Protein AF-A0A847VUB8-F1 (afdb_monomer_lite)

Foldseek 3Di:
DDPPPPPPPPQVVVLVVQLVVLVVLLVLLVVFDPNVQLVVCLVQLVLDLADQQAAQCLRGHSSNLSNQLSVQLNVLSVVLVVLVAGDDPLLVVLSVVSSVCSRGRAGPLLLPLLLVLLVVLCVVVVHRCSVCSSVSSLLSSCSSVLSCQQNVPPDDNVCSSVVSSVVSSVSNNCLVVQLVVVCVVCVVPPPPSSVVSNVVVVVVVQVVCVVVPDDDDPDNRDDPDDDVSVVVVVVVD

Structure (mmCIF, N/CA/C/O backbone):
data_AF-A0A847VUB8-F1
#
_entry.id   AF-A0A847VUB8-F1
#
loop_
_atom_site.group_PDB
_atom_site.id
_atom_site.type_symbol
_atom_site.label_atom_id
_atom_site.label_alt_id
_atom_site.label_comp_id
_atom_site.label_asym_id
_atom_site.label_entity_id
_atom_site.label_seq_id
_atom_site.pdbx_PDB_ins_code
_atom_site.Cartn_x
_atom_site.Cartn_y
_atom_site.Cartn_z
_atom_site.occupancy
_atom_site.B_iso_or_equiv
_atom_site.auth_seq_id
_atom_site.auth_comp_id
_atom_site.auth_asym_id
_atom_site.auth_atom_id
_atom_site.pdbx_PDB_model_num
ATOM 1 N N . MET A 1 1 ? -20.757 -31.574 35.898 1.00 38.28 1 MET A N 1
ATOM 2 C CA . MET A 1 1 ? -19.415 -31.412 35.293 1.00 38.28 1 MET A CA 1
ATOM 3 C C . MET A 1 1 ? -19.591 -31.043 33.818 1.00 38.28 1 MET A C 1
ATOM 5 O O . MET A 1 1 ? -19.639 -31.911 32.956 1.00 38.28 1 MET A O 1
ATOM 9 N N . ALA A 1 2 ? -19.836 -29.761 33.530 1.00 40.25 2 ALA A N 1
ATOM 10 C CA . ALA A 1 2 ? -20.076 -29.291 32.167 1.00 40.25 2 ALA A CA 1
ATOM 11 C C . ALA A 1 2 ? -18.733 -29.167 31.438 1.00 40.25 2 ALA A C 1
ATOM 13 O O . ALA A 1 2 ? -17.859 -28.413 31.864 1.00 40.25 2 ALA A O 1
ATOM 14 N N . LYS A 1 3 ? -18.556 -29.933 30.355 1.00 41.91 3 LYS A N 1
ATOM 15 C CA . LYS A 1 3 ? -17.410 -29.810 29.451 1.00 41.91 3 LYS A CA 1
ATOM 16 C C . LYS A 1 3 ? -17.344 -28.368 28.944 1.00 41.91 3 LYS A C 1
ATOM 18 O O . LYS A 1 3 ? -18.155 -27.957 28.118 1.00 41.91 3 LYS A O 1
ATOM 23 N N . SER A 1 4 ? -16.366 -27.623 29.449 1.00 39.66 4 SER A N 1
ATOM 24 C CA . SER A 1 4 ? -15.872 -26.376 28.875 1.00 39.66 4 SER A CA 1
ATOM 25 C C . SER A 1 4 ? -15.564 -26.624 27.396 1.00 39.66 4 SER A C 1
ATOM 27 O O . SER A 1 4 ? -14.549 -27.228 27.043 1.00 39.66 4 SER A O 1
ATOM 29 N N . LYS A 1 5 ? -16.489 -26.233 26.510 1.00 42.53 5 LYS A N 1
ATOM 30 C CA . LYS A 1 5 ? -16.214 -26.121 25.078 1.00 42.53 5 LYS A CA 1
ATOM 31 C C . LYS A 1 5 ? -15.069 -25.122 24.959 1.00 42.53 5 LYS A C 1
ATOM 33 O O . LYS A 1 5 ? -15.284 -23.928 25.156 1.00 42.53 5 LYS A O 1
ATOM 38 N N . LYS A 1 6 ? -13.865 -25.617 24.654 1.00 44.09 6 LYS A N 1
ATOM 39 C CA . LYS A 1 6 ? -12.729 -24.823 24.172 1.00 44.09 6 LYS A CA 1
ATOM 40 C C . LYS A 1 6 ? -13.277 -23.895 23.087 1.00 44.09 6 LYS A C 1
ATOM 42 O O . LYS A 1 6 ? -13.574 -24.335 21.979 1.00 44.09 6 LYS A O 1
ATOM 47 N N . LYS A 1 7 ? -13.504 -22.630 23.436 1.00 42.19 7 LYS A N 1
ATOM 48 C CA . LYS A 1 7 ? -13.898 -21.582 22.500 1.00 42.19 7 LYS A CA 1
ATOM 49 C C . LYS A 1 7 ? -12.679 -21.431 21.595 1.00 42.19 7 LYS A C 1
ATOM 51 O O . LYS A 1 7 ? -11.698 -20.823 22.009 1.00 42.19 7 LYS A O 1
ATOM 56 N N . PHE A 1 8 ? -12.673 -22.105 20.441 1.00 47.53 8 PHE A N 1
ATOM 57 C CA . PHE A 1 8 ? -11.657 -21.889 19.412 1.00 47.53 8 PHE A CA 1
ATOM 58 C C . PHE A 1 8 ? -11.485 -20.377 19.288 1.00 47.53 8 PHE A C 1
ATOM 60 O O . PHE A 1 8 ? -12.482 -19.668 19.119 1.00 47.53 8 PHE A O 1
ATOM 67 N N . ASN A 1 9 ? -10.264 -19.873 19.480 1.00 59.00 9 ASN A N 1
ATOM 68 C CA . ASN A 1 9 ? -10.015 -18.443 19.413 1.00 59.00 9 ASN A CA 1
ATOM 69 C C . ASN A 1 9 ? -10.253 -18.009 17.960 1.00 59.00 9 ASN A C 1
ATOM 71 O O . ASN A 1 9 ? -9.402 -18.182 17.083 1.00 59.00 9 ASN A O 1
ATOM 75 N N . ASN A 1 10 ? -11.477 -17.546 17.694 1.00 85.50 10 ASN A N 1
ATOM 76 C CA . ASN A 1 10 ? -11.996 -17.270 16.357 1.00 85.50 10 ASN A CA 1
ATOM 77 C C . ASN A 1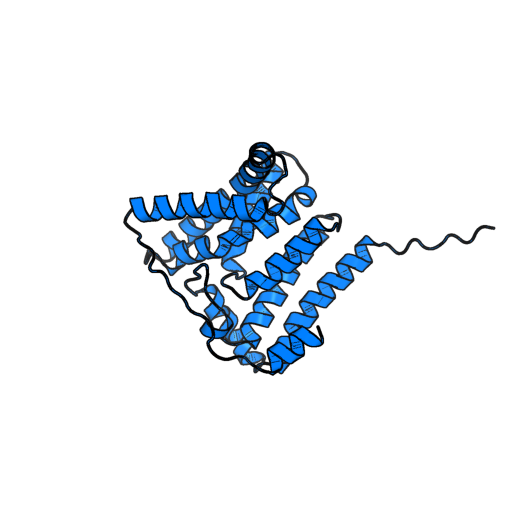 10 ? -11.085 -16.273 15.622 1.00 85.50 10 ASN A C 1
ATOM 79 O O . ASN A 1 10 ? -10.868 -16.389 14.424 1.00 85.50 10 ASN A O 1
ATOM 83 N N . GLN A 1 11 ? -10.477 -15.339 16.359 1.00 91.75 11 GLN A N 1
ATOM 84 C CA . GLN A 1 11 ? -9.581 -14.324 15.807 1.00 91.75 11 GLN A CA 1
ATOM 85 C C . GLN A 1 11 ? -8.229 -14.898 15.362 1.00 91.75 11 GLN A C 1
ATOM 87 O O . GLN A 1 11 ? -7.809 -14.652 14.236 1.00 91.75 11 GLN A O 1
ATOM 92 N N . GLU A 1 12 ? -7.572 -15.721 16.185 1.00 92.12 12 GLU A N 1
ATOM 93 C CA . GLU A 1 12 ? -6.308 -16.369 15.793 1.00 92.12 12 GLU A CA 1
ATOM 94 C C . GLU A 1 12 ? -6.478 -17.264 14.566 1.00 92.12 12 GLU A C 1
ATOM 96 O O . GLU A 1 12 ? -5.617 -17.290 13.690 1.00 92.12 12 GLU A O 1
ATOM 101 N N . THR A 1 13 ? -7.600 -17.983 14.489 1.00 93.56 13 THR A N 1
ATOM 102 C CA . THR A 1 13 ? -7.902 -18.851 13.344 1.00 93.56 13 THR A CA 1
ATOM 103 C C . THR A 1 13 ? -8.076 -18.024 12.069 1.00 93.56 13 THR A C 1
ATOM 105 O O . THR A 1 13 ? -7.478 -18.356 11.048 1.00 93.56 13 THR A O 1
ATOM 108 N N . LYS A 1 14 ? -8.806 -16.901 12.139 1.00 95.06 14 LYS A N 1
ATOM 109 C CA . LYS A 1 14 ? -8.951 -15.965 11.012 1.00 95.06 14 LYS A CA 1
ATOM 110 C C . LYS A 1 14 ? -7.604 -15.389 10.562 1.00 95.06 14 LYS A C 1
ATOM 112 O O . LYS A 1 14 ? -7.322 -15.389 9.369 1.00 95.06 14 LYS A O 1
ATOM 117 N N . TYR A 1 15 ? -6.751 -14.953 11.492 1.00 96.81 15 TYR A N 1
ATOM 118 C CA . TYR A 1 15 ? -5.404 -14.475 11.154 1.00 96.81 15 TYR A CA 1
ATOM 119 C C . TYR A 1 15 ? -4.573 -15.562 10.467 1.00 96.81 15 TYR A C 1
ATOM 121 O O . TYR A 1 15 ? -3.972 -15.299 9.429 1.00 96.81 15 TYR A O 1
ATOM 129 N N . LYS A 1 16 ? -4.574 -16.795 10.994 1.00 96.12 16 LYS A N 1
ATOM 130 C CA . LYS A 1 16 ? -3.870 -17.933 10.377 1.00 96.12 16 LYS A CA 1
ATOM 131 C C . LYS A 1 16 ? -4.348 -18.200 8.948 1.00 96.12 16 LYS A C 1
ATOM 133 O O . LYS A 1 16 ? -3.513 -18.414 8.078 1.00 96.12 16 LYS A O 1
ATOM 138 N N . MET A 1 17 ? -5.658 -18.141 8.696 1.00 95.69 17 MET A N 1
ATOM 139 C CA . MET A 1 17 ? -6.221 -18.294 7.347 1.00 95.69 17 MET A CA 1
ATOM 140 C C . MET A 1 17 ? -5.747 -17.190 6.392 1.00 95.69 17 MET A C 1
ATOM 142 O O . MET A 1 17 ? -5.387 -17.481 5.258 1.00 95.69 17 MET A O 1
ATOM 146 N N . LEU A 1 18 ? -5.685 -15.938 6.849 1.00 96.50 18 LEU A N 1
ATOM 147 C CA . LEU A 1 18 ? -5.225 -14.811 6.027 1.00 96.50 18 LEU A CA 1
ATOM 148 C C . LEU A 1 18 ? -3.712 -14.852 5.753 1.00 96.50 18 LEU A C 1
ATOM 150 O O . LEU A 1 18 ? -3.264 -14.544 4.644 1.00 96.50 18 LEU A O 1
ATOM 154 N N . PHE A 1 19 ? -2.911 -15.261 6.740 1.00 97.62 19 PHE A N 1
ATOM 155 C CA . PHE A 1 19 ? -1.486 -15.517 6.522 1.00 97.62 19 PHE A CA 1
ATOM 156 C C . PHE A 1 19 ? -1.283 -16.657 5.524 1.00 97.62 19 PHE A C 1
ATOM 158 O O . PHE A 1 19 ? -0.478 -16.516 4.607 1.00 97.62 19 PHE A O 1
ATOM 165 N N . LEU A 1 20 ? -2.049 -17.746 5.655 1.00 96.38 20 LEU A N 1
ATOM 166 C CA . LEU A 1 20 ? -2.021 -18.856 4.706 1.00 96.38 20 LEU A CA 1
ATOM 167 C C . LEU A 1 20 ? -2.386 -18.388 3.292 1.00 96.38 20 LEU A C 1
ATOM 169 O O . LEU A 1 20 ? -1.641 -18.685 2.367 1.00 96.38 20 LEU A O 1
ATOM 173 N N . TYR A 1 21 ? -3.456 -17.602 3.130 1.00 94.88 21 TYR A N 1
ATOM 174 C CA . TYR A 1 21 ? -3.830 -16.977 1.855 1.00 94.88 21 TYR A CA 1
ATOM 175 C C . TYR A 1 21 ? -2.639 -16.243 1.217 1.00 94.88 21 TYR A C 1
ATOM 177 O O . TYR A 1 21 ? -2.270 -16.520 0.076 1.00 94.88 21 TYR A O 1
ATOM 185 N N . SER A 1 22 ? -1.969 -15.379 1.984 1.00 96.19 22 SER A N 1
ATOM 186 C CA . SER A 1 22 ? -0.839 -14.580 1.484 1.00 96.19 22 SER A CA 1
ATOM 187 C C . SER A 1 22 ? 0.367 -15.442 1.111 1.00 96.19 22 SER A C 1
ATOM 189 O O . SER A 1 22 ? 1.021 -15.186 0.102 1.00 96.19 22 SER A O 1
ATOM 191 N N . ILE A 1 23 ? 0.650 -16.487 1.894 1.00 96.50 23 ILE A N 1
ATOM 192 C CA . ILE A 1 23 ? 1.718 -17.449 1.598 1.00 96.50 23 ILE A CA 1
ATOM 193 C C . ILE A 1 23 ? 1.386 -18.238 0.329 1.00 96.50 23 ILE A C 1
ATOM 195 O O . ILE A 1 23 ? 2.260 -18.418 -0.514 1.00 96.50 23 ILE A O 1
ATOM 199 N N . LEU A 1 24 ? 0.134 -18.664 0.153 1.00 94.06 24 LEU A N 1
ATOM 200 C CA . LEU A 1 24 ? -0.298 -19.381 -1.044 1.00 94.06 24 LEU A CA 1
ATOM 201 C C . LEU A 1 24 ? -0.180 -18.518 -2.308 1.00 94.06 24 LEU A C 1
ATOM 203 O O . LEU A 1 24 ? 0.235 -19.052 -3.329 1.00 94.06 24 LEU A O 1
ATOM 207 N N . MET A 1 25 ? -0.437 -17.204 -2.245 1.00 92.69 25 MET A N 1
ATOM 208 C CA . MET A 1 25 ? -0.150 -16.291 -3.369 1.00 92.69 25 MET A CA 1
ATOM 209 C C . MET A 1 25 ? 1.334 -16.314 -3.758 1.00 92.69 25 MET A C 1
ATOM 211 O O . MET A 1 25 ? 1.669 -16.397 -4.939 1.00 92.69 25 MET A O 1
ATOM 215 N N . ILE A 1 26 ? 2.233 -16.272 -2.769 1.00 94.88 26 ILE A N 1
ATOM 216 C CA . ILE A 1 26 ? 3.681 -16.326 -3.017 1.00 94.88 26 ILE A CA 1
ATOM 217 C C . ILE A 1 26 ? 4.059 -17.691 -3.598 1.00 94.88 26 ILE A C 1
ATOM 219 O O . ILE A 1 26 ? 4.788 -17.749 -4.579 1.00 94.88 26 ILE A O 1
ATOM 223 N N . LEU A 1 27 ? 3.547 -18.794 -3.052 1.00 92.88 27 LEU A N 1
ATOM 224 C CA . LEU A 1 27 ? 3.847 -20.136 -3.562 1.00 92.88 27 LEU A CA 1
ATOM 225 C C . LEU A 1 27 ? 3.295 -20.354 -4.975 1.00 92.88 27 LEU A C 1
ATOM 227 O O . LEU A 1 27 ? 3.970 -20.963 -5.801 1.00 92.88 27 LEU A O 1
ATOM 231 N N . ALA A 1 28 ? 2.115 -19.812 -5.279 1.00 90.69 28 ALA A N 1
ATOM 232 C CA . ALA A 1 28 ? 1.523 -19.865 -6.610 1.00 90.69 28 ALA A CA 1
ATOM 233 C C . ALA A 1 28 ? 2.423 -19.216 -7.668 1.00 90.69 28 ALA A C 1
ATOM 235 O O . ALA A 1 28 ? 2.503 -19.718 -8.787 1.00 90.69 28 ALA A O 1
ATOM 236 N N . SER A 1 29 ? 3.166 -18.163 -7.306 1.00 91.88 29 SER A N 1
ATOM 237 C CA . SER A 1 29 ? 4.101 -17.513 -8.229 1.00 91.88 29 SER A CA 1
ATOM 238 C C . SER A 1 29 ? 5.173 -18.453 -8.783 1.00 91.88 29 SER A C 1
ATOM 240 O O . SER A 1 29 ? 5.560 -18.318 -9.942 1.00 91.88 29 SER A O 1
ATOM 242 N N . PHE A 1 30 ? 5.608 -19.439 -7.992 1.00 89.12 30 PHE A N 1
ATOM 243 C CA . PHE A 1 30 ? 6.660 -20.380 -8.380 1.00 89.12 30 PHE A CA 1
ATOM 244 C C . PHE A 1 30 ? 6.190 -21.391 -9.433 1.00 89.12 30 PHE A C 1
ATOM 246 O O . PHE A 1 30 ? 7.020 -22.031 -10.072 1.00 89.12 30 PHE A O 1
ATOM 253 N N . PHE A 1 31 ? 4.874 -21.519 -9.637 1.00 88.25 31 PHE A N 1
ATOM 254 C CA . PHE A 1 31 ? 4.290 -22.292 -10.737 1.00 88.25 31 PHE A CA 1
ATOM 255 C C . PHE A 1 31 ? 4.086 -21.457 -12.010 1.00 88.25 31 PHE A C 1
ATOM 257 O O . PHE A 1 31 ? 3.827 -22.015 -13.077 1.00 88.25 31 PHE A O 1
ATOM 264 N N . MET A 1 32 ? 4.179 -20.129 -11.905 1.00 87.81 32 MET A N 1
ATOM 265 C CA . MET A 1 32 ? 3.978 -19.212 -13.027 1.00 87.81 32 MET A CA 1
ATOM 266 C C . MET A 1 32 ? 5.299 -18.928 -13.735 1.00 87.81 32 MET A C 1
ATOM 268 O O . MET A 1 32 ? 5.393 -19.114 -14.946 1.00 87.81 32 MET A O 1
ATOM 272 N N . ASP A 1 33 ? 6.325 -18.540 -12.981 1.00 89.31 33 ASP A N 1
ATOM 273 C CA . ASP A 1 33 ? 7.610 -18.101 -13.524 1.00 89.31 33 ASP A CA 1
ATOM 274 C C . ASP A 1 33 ? 8.777 -18.553 -12.629 1.00 89.31 33 ASP A C 1
ATOM 276 O O . ASP A 1 33 ? 8.592 -18.988 -11.489 1.00 89.31 33 ASP A O 1
ATOM 280 N N . SER A 1 34 ? 10.010 -18.440 -13.138 1.00 91.06 34 SER A N 1
ATOM 281 C CA . SER A 1 34 ? 11.221 -18.773 -12.378 1.00 91.06 34 SER A CA 1
ATOM 282 C C . SER A 1 34 ? 11.301 -17.941 -11.084 1.00 91.06 34 SER A C 1
ATOM 284 O O . SER A 1 34 ? 11.267 -16.706 -11.160 1.00 91.06 34 SER A O 1
ATOM 286 N N . PRO A 1 35 ? 11.458 -18.560 -9.892 1.00 89.50 35 PRO A N 1
ATOM 287 C CA . PRO A 1 35 ? 11.489 -17.830 -8.623 1.00 89.50 35 PRO A CA 1
ATOM 288 C C . PRO A 1 35 ? 12.592 -16.768 -8.562 1.00 89.50 35 PRO A C 1
ATOM 290 O O . PRO A 1 35 ? 12.365 -15.650 -8.103 1.00 89.50 35 PRO A O 1
ATOM 293 N N . LEU A 1 36 ? 13.790 -17.095 -9.060 1.00 89.56 36 LEU A N 1
ATOM 294 C CA . LEU A 1 36 ? 14.942 -16.194 -9.007 1.00 89.56 36 LEU A CA 1
ATOM 295 C C . LEU A 1 36 ? 14.734 -14.955 -9.886 1.00 89.56 36 LEU A C 1
ATOM 297 O O . LEU A 1 36 ? 15.069 -13.842 -9.480 1.00 89.56 36 LEU A O 1
ATOM 301 N N . GLU A 1 37 ? 14.186 -15.143 -11.085 1.00 89.69 37 GLU A N 1
ATOM 302 C CA . GLU A 1 37 ? 13.871 -14.036 -11.990 1.00 89.69 37 GLU A CA 1
ATOM 303 C C . GLU A 1 37 ? 12.730 -13.194 -11.430 1.00 89.69 37 GLU A C 1
ATOM 305 O O . GLU A 1 37 ? 12.835 -11.966 -11.394 1.00 89.69 37 GLU A O 1
ATOM 310 N N . SER A 1 38 ? 11.701 -13.853 -10.893 1.00 91.44 38 SER A N 1
ATOM 311 C CA . SER A 1 38 ? 10.539 -13.182 -10.323 1.00 91.44 38 SER A CA 1
ATOM 312 C C . SER A 1 38 ? 10.920 -12.264 -9.162 1.00 91.44 38 SER A C 1
ATOM 314 O O . SER A 1 38 ? 10.450 -11.127 -9.098 1.00 91.44 38 SER A O 1
ATOM 316 N N . ILE A 1 39 ? 11.818 -12.722 -8.280 1.00 91.00 39 ILE A N 1
ATOM 317 C CA . ILE A 1 39 ? 12.338 -11.938 -7.150 1.00 91.00 39 ILE A CA 1
ATOM 318 C C . ILE A 1 39 ? 13.175 -10.751 -7.638 1.00 91.00 39 ILE A C 1
ATOM 320 O O . ILE A 1 39 ? 12.998 -9.640 -7.142 1.00 91.00 39 ILE A O 1
ATOM 324 N N . LYS A 1 40 ? 14.061 -10.947 -8.624 1.00 90.75 40 LYS A N 1
ATOM 325 C CA . LYS A 1 40 ? 14.871 -9.849 -9.186 1.00 90.75 40 LYS A CA 1
ATOM 326 C C . LYS A 1 40 ? 13.991 -8.751 -9.790 1.00 90.75 40 LYS A C 1
ATOM 328 O O . LYS A 1 40 ? 14.263 -7.567 -9.599 1.00 90.75 40 LYS A O 1
ATOM 333 N N . GLN A 1 41 ? 12.912 -9.137 -10.464 1.00 91.94 41 GLN A N 1
ATOM 334 C CA . GLN A 1 41 ? 11.977 -8.208 -11.097 1.00 91.94 41 GLN A CA 1
ATOM 335 C C . GLN A 1 41 ? 11.074 -7.449 -10.104 1.00 91.94 41 GLN A C 1
ATOM 337 O O . GLN A 1 41 ? 10.417 -6.487 -10.505 1.00 91.94 41 GLN A O 1
ATOM 342 N N . LEU A 1 42 ? 11.067 -7.786 -8.804 1.00 92.94 42 LEU A N 1
ATOM 343 C CA . LEU A 1 42 ? 10.376 -6.969 -7.790 1.00 92.94 42 LEU A CA 1
ATOM 344 C C . LEU A 1 42 ? 10.920 -5.538 -7.754 1.00 92.94 42 LEU A C 1
ATOM 346 O O . LEU A 1 42 ? 10.159 -4.592 -7.552 1.00 92.94 42 LEU A O 1
ATOM 350 N N . TRP A 1 43 ? 12.225 -5.368 -7.991 1.00 92.12 43 TRP A N 1
ATOM 351 C CA . TRP A 1 43 ? 12.826 -4.040 -8.066 1.00 92.12 43 TRP A CA 1
ATOM 352 C C . TRP A 1 43 ? 12.236 -3.218 -9.216 1.00 92.12 43 TRP A C 1
ATOM 354 O O . TRP A 1 43 ? 11.918 -2.047 -9.018 1.00 92.12 43 TRP A O 1
ATOM 364 N N . THR A 1 44 ? 11.989 -3.845 -10.372 1.00 90.81 44 THR A N 1
ATOM 365 C CA . THR A 1 44 ? 11.327 -3.217 -11.526 1.00 90.81 44 THR A CA 1
ATOM 366 C C . THR A 1 44 ? 9.947 -2.677 -11.156 1.00 90.81 44 THR A C 1
ATOM 368 O O . THR A 1 44 ? 9.602 -1.568 -11.555 1.00 90.81 44 THR A O 1
ATOM 371 N N . LEU A 1 45 ? 9.176 -3.409 -10.341 1.00 90.94 45 LEU A N 1
ATOM 372 C CA . LEU A 1 45 ? 7.871 -2.940 -9.864 1.00 90.94 45 LEU A CA 1
ATOM 373 C C . LEU A 1 45 ? 7.990 -1.714 -8.954 1.00 90.94 45 LEU A C 1
ATOM 375 O O . LEU A 1 45 ? 7.192 -0.784 -9.074 1.00 90.94 45 LEU A O 1
ATOM 379 N N . VAL A 1 46 ? 8.985 -1.697 -8.062 1.00 90.62 46 VAL A N 1
ATOM 380 C CA . VAL A 1 46 ? 9.215 -0.587 -7.124 1.00 90.62 46 VAL A CA 1
ATOM 381 C C . VAL A 1 46 ? 9.526 0.712 -7.860 1.00 90.62 46 VAL A C 1
ATOM 383 O O . VAL A 1 46 ? 8.932 1.738 -7.532 1.00 90.62 46 VAL A O 1
ATOM 386 N N . ILE A 1 47 ? 10.405 0.663 -8.864 1.00 89.25 47 ILE A N 1
ATOM 387 C CA . ILE A 1 47 ? 10.838 1.843 -9.634 1.00 89.25 47 ILE A CA 1
ATOM 388 C C . ILE A 1 47 ? 9.920 2.186 -10.817 1.00 89.25 47 ILE A C 1
ATOM 390 O O . ILE A 1 47 ? 10.199 3.118 -11.573 1.00 89.25 47 ILE A O 1
ATOM 394 N N . SER A 1 48 ? 8.835 1.433 -11.010 1.00 85.38 48 SER A N 1
ATOM 395 C CA . SER A 1 48 ? 7.910 1.663 -12.117 1.00 85.38 48 SER A CA 1
ATOM 396 C C . SER A 1 48 ? 7.029 2.898 -11.896 1.00 85.38 48 SER A C 1
ATOM 398 O O . SER A 1 48 ? 6.570 3.198 -10.787 1.00 85.38 48 SER A O 1
ATOM 400 N N . LYS A 1 49 ? 6.734 3.605 -12.993 1.00 83.19 49 LYS A N 1
ATOM 401 C CA . LYS A 1 49 ? 5.743 4.689 -13.022 1.00 83.19 49 LYS A CA 1
ATOM 402 C C . LYS A 1 49 ? 4.347 4.068 -12.923 1.00 83.19 49 LYS A C 1
ATOM 404 O O . LYS A 1 49 ? 3.775 3.653 -13.926 1.00 83.19 49 LYS A O 1
ATOM 409 N N . CYS A 1 50 ? 3.815 3.957 -11.710 1.00 76.38 50 CYS A N 1
ATOM 410 C CA . CYS A 1 50 ? 2.512 3.332 -11.481 1.00 76.38 50 CYS A CA 1
ATOM 411 C C . CYS A 1 50 ? 1.382 4.324 -11.762 1.00 76.38 50 CYS A C 1
ATOM 413 O O . CYS A 1 50 ? 1.254 5.327 -11.070 1.00 76.38 50 CYS A O 1
ATOM 415 N N . PHE A 1 51 ? 0.559 4.072 -12.768 1.00 74.06 51 PHE A N 1
ATOM 416 C CA . PHE A 1 51 ? -0.711 4.754 -13.018 1.00 74.06 51 PHE A CA 1
ATOM 417 C C . PHE A 1 51 ? -1.866 3.919 -12.451 1.00 74.06 51 PHE A C 1
ATOM 419 O O . PHE A 1 51 ? -1.665 2.809 -11.961 1.00 74.06 51 PHE A O 1
ATOM 426 N N . LEU A 1 52 ? -3.097 4.436 -12.531 1.00 63.84 52 LEU A N 1
ATOM 427 C CA . LEU A 1 52 ? -4.279 3.701 -12.065 1.00 63.84 52 LEU A CA 1
ATOM 428 C C . LEU A 1 52 ? -4.488 2.376 -12.830 1.00 63.84 52 LEU A C 1
ATOM 430 O O . LEU A 1 52 ? -4.925 1.397 -12.239 1.00 63.84 52 LEU A O 1
ATOM 434 N N . PHE A 1 53 ? -4.134 2.331 -14.121 1.00 67.69 53 PHE A N 1
ATOM 435 C CA . PHE A 1 53 ? -4.194 1.134 -14.974 1.00 67.69 53 PHE A CA 1
ATOM 436 C C . PHE A 1 53 ? -2.794 0.617 -15.322 1.00 67.69 53 PHE A C 1
ATOM 438 O O . PHE A 1 53 ? -2.442 0.481 -16.497 1.00 67.69 53 PHE A O 1
ATOM 445 N N . THR A 1 54 ? -1.978 0.377 -14.298 1.00 75.50 54 THR A N 1
ATOM 446 C CA . THR A 1 54 ? -0.658 -0.232 -14.461 1.00 75.50 54 THR A CA 1
ATOM 447 C C . THR A 1 54 ? -0.705 -1.694 -14.060 1.00 75.50 54 THR A C 1
ATOM 449 O O . THR A 1 54 ? -0.657 -2.014 -12.878 1.00 75.50 54 THR A O 1
ATOM 452 N N . ASP A 1 55 ? -0.800 -2.569 -15.052 1.00 84.25 55 ASP A N 1
ATOM 453 C CA . ASP A 1 55 ? -0.787 -4.013 -14.865 1.00 84.25 55 ASP A CA 1
ATOM 454 C C . ASP A 1 55 ? 0.643 -4.521 -14.636 1.00 84.25 55 ASP A C 1
ATOM 456 O O . ASP A 1 55 ? 1.512 -4.404 -15.506 1.00 84.25 55 ASP A O 1
ATOM 460 N N . TYR A 1 56 ? 0.904 -5.093 -13.461 1.00 88.81 56 TYR A N 1
ATOM 461 C CA . TYR A 1 56 ? 2.218 -5.652 -13.150 1.00 88.81 56 TYR A CA 1
ATOM 462 C C . TYR A 1 56 ? 2.533 -6.924 -13.934 1.00 88.81 56 TYR A C 1
ATOM 464 O O . TYR A 1 56 ? 3.714 -7.199 -14.139 1.00 88.81 56 TYR A O 1
ATOM 472 N N . PHE A 1 57 ? 1.530 -7.636 -14.455 1.00 89.38 57 PHE A N 1
ATOM 473 C CA . PHE A 1 57 ? 1.772 -8.728 -15.400 1.00 89.38 57 PHE A CA 1
ATOM 474 C C . PHE A 1 57 ? 2.417 -8.212 -16.693 1.00 89.38 57 PHE A C 1
ATOM 476 O O . PHE A 1 57 ? 3.267 -8.890 -17.261 1.00 89.38 57 PHE A O 1
ATOM 483 N N . ALA A 1 58 ? 2.058 -6.998 -17.128 1.00 84.81 58 ALA A N 1
ATOM 484 C CA . ALA A 1 58 ? 2.610 -6.376 -18.330 1.00 84.81 58 ALA A CA 1
ATOM 485 C C . ALA A 1 58 ? 3.979 -5.714 -18.094 1.00 84.81 58 ALA A C 1
ATOM 487 O O . ALA A 1 58 ? 4.780 -5.624 -19.022 1.00 84.81 58 ALA A O 1
ATOM 488 N N . ILE A 1 59 ? 4.247 -5.224 -16.876 1.00 86.00 59 ILE A N 1
ATOM 489 C CA . ILE A 1 59 ? 5.525 -4.574 -16.530 1.00 86.00 59 ILE A CA 1
ATOM 490 C C . ILE A 1 59 ? 6.637 -5.584 -16.251 1.00 86.00 59 ILE A C 1
ATOM 492 O O . ILE A 1 59 ? 7.792 -5.325 -16.590 1.00 86.00 59 ILE A O 1
ATOM 496 N N . SER A 1 60 ? 6.317 -6.685 -15.575 1.00 87.62 60 SER A N 1
ATOM 497 C CA . SER A 1 60 ? 7.292 -7.702 -15.188 1.00 87.62 60 SER A CA 1
ATOM 498 C C . SER A 1 60 ? 6.846 -9.083 -15.657 1.00 87.62 60 SER A C 1
ATOM 500 O O . SER A 1 60 ? 7.055 -9.441 -16.813 1.00 87.62 60 SER A O 1
ATOM 502 N N . SER A 1 61 ? 6.226 -9.853 -14.772 1.00 91.19 61 SER A N 1
ATOM 503 C CA . SER A 1 61 ? 5.736 -11.201 -15.029 1.00 91.19 61 SER A CA 1
ATOM 504 C C . SER A 1 61 ? 4.588 -11.535 -14.080 1.00 91.19 61 SER A C 1
ATOM 506 O O . SER A 1 61 ? 4.361 -10.851 -13.071 1.00 91.19 61 SER A O 1
ATOM 508 N N . ILE A 1 62 ? 3.864 -12.612 -14.384 1.00 91.69 62 ILE A N 1
ATOM 509 C CA . ILE A 1 62 ? 2.762 -13.094 -13.547 1.00 91.69 62 ILE A CA 1
ATOM 510 C C . ILE A 1 62 ? 3.308 -13.509 -12.178 1.00 91.69 62 ILE A C 1
ATOM 512 O O . ILE A 1 62 ? 2.784 -13.081 -11.147 1.00 91.69 62 ILE A O 1
ATOM 516 N N . GLY A 1 63 ? 4.408 -14.261 -12.154 1.00 92.69 63 GLY A N 1
ATOM 517 C CA . GLY A 1 63 ? 5.096 -14.674 -10.938 1.00 92.69 63 GLY A CA 1
ATOM 518 C C . GLY A 1 63 ? 5.506 -13.480 -10.077 1.00 92.69 63 GLY A C 1
ATOM 519 O O . GLY A 1 63 ? 5.133 -13.413 -8.904 1.00 92.69 63 GLY A O 1
ATOM 520 N N . THR A 1 64 ? 6.183 -12.478 -10.644 1.00 94.44 64 THR A N 1
ATOM 521 C CA . THR A 1 64 ? 6.589 -11.275 -9.895 1.00 94.44 64 THR A CA 1
ATOM 522 C C . THR A 1 64 ? 5.398 -10.534 -9.285 1.00 94.44 64 THR A C 1
ATOM 524 O O . THR A 1 64 ? 5.460 -10.126 -8.121 1.00 94.44 64 THR A O 1
ATOM 527 N N . ALA A 1 65 ? 4.307 -10.366 -10.033 1.00 94.25 65 ALA A N 1
ATOM 528 C CA . ALA A 1 65 ? 3.109 -9.695 -9.537 1.00 94.25 65 ALA A CA 1
ATOM 529 C C . ALA A 1 65 ? 2.446 -10.470 -8.382 1.00 94.25 65 ALA A C 1
ATOM 531 O O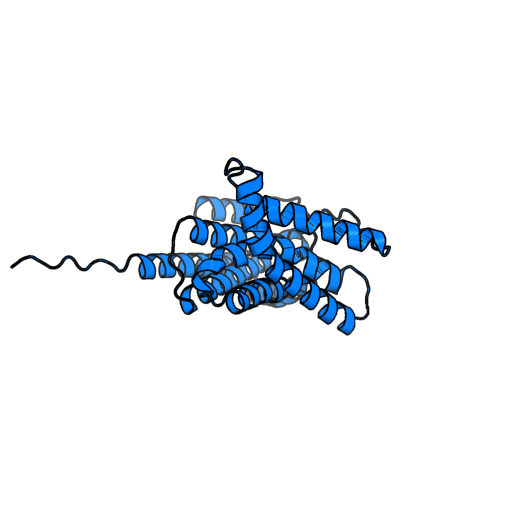 . ALA A 1 65 ? 2.042 -9.861 -7.387 1.00 94.25 65 ALA A O 1
ATOM 532 N N . PHE A 1 66 ? 2.399 -11.804 -8.461 1.00 95.00 66 PHE A N 1
ATOM 533 C CA . PHE A 1 66 ? 1.890 -12.664 -7.386 1.00 95.00 66 PHE A CA 1
ATOM 534 C C . PHE A 1 66 ? 2.762 -12.598 -6.128 1.00 95.00 66 PHE A C 1
ATOM 536 O O . PHE A 1 66 ? 2.223 -12.460 -5.027 1.00 95.00 66 PHE A O 1
ATOM 543 N N . ILE A 1 67 ? 4.095 -12.612 -6.275 1.00 96.50 67 ILE A N 1
ATOM 544 C CA . ILE A 1 67 ? 5.019 -12.410 -5.146 1.00 96.50 67 ILE A CA 1
ATOM 545 C C . ILE A 1 67 ? 4.758 -11.049 -4.498 1.00 96.50 67 ILE A C 1
ATOM 547 O O . ILE A 1 67 ? 4.595 -10.971 -3.281 1.00 96.50 67 ILE A O 1
ATOM 551 N N . ASN A 1 68 ? 4.673 -9.980 -5.294 1.00 96.81 68 ASN A N 1
ATOM 552 C CA . ASN A 1 68 ? 4.408 -8.634 -4.790 1.00 96.81 68 ASN A CA 1
ATOM 553 C C . ASN A 1 68 ? 3.070 -8.557 -4.035 1.00 96.81 68 ASN A C 1
ATOM 555 O O . ASN A 1 68 ? 3.025 -8.050 -2.912 1.00 96.81 68 ASN A O 1
ATOM 559 N N . SER A 1 69 ? 1.999 -9.115 -4.607 1.00 96.81 69 SER A N 1
ATOM 560 C CA . SER A 1 69 ? 0.687 -9.174 -3.957 1.00 96.81 69 SER A CA 1
ATOM 561 C C . SER A 1 69 ? 0.724 -9.949 -2.645 1.00 96.81 69 SER A C 1
ATOM 563 O O . SER A 1 69 ? 0.253 -9.444 -1.622 1.00 96.81 69 SER A O 1
ATOM 565 N N . GLY A 1 70 ? 1.343 -11.128 -2.632 1.00 97.19 70 GLY A N 1
ATOM 566 C CA . GLY A 1 70 ? 1.487 -11.934 -1.426 1.00 97.19 70 GLY A CA 1
ATOM 567 C C . GLY A 1 70 ? 2.290 -11.227 -0.331 1.00 97.19 70 GLY A C 1
ATOM 568 O O . GLY A 1 70 ? 1.842 -11.185 0.813 1.00 97.19 70 GLY A O 1
ATOM 569 N N . ILE A 1 71 ? 3.421 -10.594 -0.669 1.00 97.75 71 ILE A N 1
ATOM 570 C CA . ILE A 1 71 ? 4.264 -9.852 0.287 1.00 97.75 71 ILE A CA 1
ATOM 571 C C . ILE A 1 71 ? 3.515 -8.660 0.891 1.00 97.75 71 ILE A C 1
ATOM 573 O O . ILE A 1 71 ? 3.545 -8.463 2.107 1.00 97.75 71 ILE A O 1
ATOM 577 N N . ILE A 1 72 ? 2.831 -7.862 0.071 1.00 98.00 72 ILE A N 1
ATOM 578 C CA . ILE A 1 72 ? 2.099 -6.688 0.563 1.00 98.00 72 ILE A CA 1
ATOM 579 C C . ILE A 1 72 ? 0.915 -7.114 1.423 1.00 98.00 72 ILE A C 1
ATOM 581 O O . ILE A 1 72 ? 0.678 -6.519 2.474 1.00 98.00 72 ILE A O 1
ATOM 585 N N . THR A 1 73 ? 0.204 -8.167 1.015 1.00 98.06 73 THR A N 1
ATOM 586 C CA . THR A 1 73 ? -0.904 -8.721 1.801 1.00 98.06 73 THR A CA 1
ATOM 587 C C . THR A 1 73 ? -0.399 -9.239 3.149 1.00 98.06 73 THR A C 1
ATOM 589 O O . THR A 1 73 ? -0.959 -8.894 4.192 1.00 98.06 73 THR A O 1
ATOM 592 N N . LEU A 1 74 ? 0.719 -9.973 3.154 1.00 98.25 74 LEU A N 1
ATOM 593 C CA . LEU A 1 74 ? 1.383 -10.437 4.371 1.00 98.25 74 LEU A CA 1
ATOM 594 C C . LEU A 1 74 ? 1.745 -9.263 5.292 1.00 98.25 74 LEU A C 1
ATOM 596 O O . LEU A 1 74 ? 1.486 -9.329 6.493 1.00 98.25 74 LEU A O 1
ATOM 600 N N . LEU A 1 75 ? 2.296 -8.179 4.735 1.00 98.31 75 LEU A N 1
ATOM 601 C CA . LEU A 1 75 ? 2.659 -6.981 5.490 1.00 98.31 75 LEU A CA 1
ATOM 602 C C . LEU A 1 75 ? 1.438 -6.342 6.159 1.00 98.31 75 LEU A C 1
ATOM 604 O O . LEU A 1 75 ? 1.485 -6.062 7.357 1.00 98.31 75 LEU A O 1
ATOM 608 N N . VAL A 1 76 ? 0.342 -6.117 5.431 1.00 98.31 76 VAL A N 1
ATOM 609 C CA . VAL A 1 76 ? -0.841 -5.465 6.021 1.00 98.31 76 VAL A CA 1
ATOM 610 C C . VAL A 1 76 ? -1.540 -6.351 7.055 1.00 98.31 76 VAL A C 1
ATOM 612 O O . VAL A 1 76 ? -2.024 -5.834 8.065 1.00 98.31 76 VAL A O 1
ATOM 615 N N . ILE A 1 77 ? -1.536 -7.678 6.876 1.00 98.38 77 ILE A N 1
ATOM 616 C CA . ILE A 1 77 ? -2.029 -8.621 7.894 1.00 98.38 77 ILE A CA 1
ATOM 617 C C . ILE A 1 77 ? -1.116 -8.596 9.120 1.00 98.38 77 ILE A C 1
ATOM 619 O O . ILE A 1 77 ? -1.610 -8.562 10.248 1.00 98.38 77 ILE A O 1
ATOM 623 N N . TYR A 1 78 ? 0.204 -8.572 8.924 1.00 98.31 78 TYR A N 1
ATOM 624 C CA . TYR A 1 78 ? 1.167 -8.470 10.017 1.00 98.31 78 TYR A CA 1
ATOM 625 C C . TYR A 1 78 ? 0.969 -7.176 10.815 1.00 98.31 78 TYR A C 1
ATOM 627 O O . TYR A 1 78 ? 0.869 -7.226 12.040 1.00 98.31 78 TYR A O 1
ATOM 635 N N . ILE A 1 79 ? 0.806 -6.036 10.134 1.00 98.31 79 ILE A N 1
ATOM 636 C CA . ILE A 1 79 ? 0.484 -4.744 10.756 1.00 98.31 79 ILE A CA 1
ATOM 637 C C . ILE A 1 79 ? -0.814 -4.837 11.573 1.00 98.31 79 ILE A C 1
ATOM 639 O O . ILE A 1 79 ? -0.866 -4.349 12.704 1.00 98.31 79 ILE A O 1
ATOM 643 N N . ALA A 1 80 ? -1.857 -5.479 11.045 1.00 98.25 80 ALA A N 1
ATOM 644 C CA . ALA A 1 80 ? -3.109 -5.680 11.771 1.00 98.25 80 ALA A CA 1
ATOM 645 C C . ALA A 1 80 ? -2.919 -6.538 13.034 1.00 98.25 80 ALA A C 1
ATOM 647 O O . ALA A 1 80 ? -3.407 -6.184 14.112 1.00 98.25 80 ALA A O 1
ATOM 648 N N . TRP A 1 81 ? -2.164 -7.631 12.903 1.00 97.88 81 TRP A N 1
ATOM 649 C CA . TRP A 1 81 ? -1.910 -8.597 13.966 1.00 97.88 81 TRP A CA 1
ATOM 650 C C . TRP A 1 81 ? -1.124 -7.987 15.131 1.00 97.88 81 TRP A C 1
ATOM 652 O O . TRP A 1 81 ? -1.567 -8.090 16.277 1.00 97.88 81 TRP A O 1
ATOM 662 N N . ILE A 1 82 ? -0.020 -7.277 14.860 1.00 97.81 82 ILE A N 1
ATOM 663 C CA . ILE A 1 82 ? 0.783 -6.629 15.916 1.00 97.81 82 ILE A CA 1
ATOM 664 C C . ILE A 1 82 ? -0.004 -5.535 16.651 1.00 97.81 82 ILE A C 1
ATOM 666 O O . ILE A 1 82 ? 0.188 -5.327 17.848 1.00 97.81 82 ILE A O 1
ATOM 670 N N . ASN A 1 83 ? -0.934 -4.872 15.956 1.00 97.38 83 ASN A N 1
ATOM 671 C CA . ASN A 1 83 ? -1.824 -3.873 16.546 1.00 97.38 83 ASN A CA 1
ATOM 672 C C . ASN A 1 83 ? -3.074 -4.494 17.188 1.00 97.38 83 ASN A C 1
ATOM 674 O O . ASN A 1 83 ? -3.909 -3.758 17.708 1.00 97.38 83 ASN A O 1
ATOM 678 N N . LYS A 1 84 ? -3.212 -5.828 17.182 1.00 95.88 84 LYS A N 1
ATOM 679 C CA . LYS A 1 84 ? -4.358 -6.561 17.745 1.00 95.88 84 LYS A CA 1
ATOM 680 C C . LYS A 1 84 ? -5.700 -6.073 17.185 1.00 95.88 84 LYS A C 1
ATOM 682 O O . LYS A 1 84 ? -6.678 -5.947 17.922 1.00 95.88 84 LYS A O 1
ATOM 687 N N . ALA A 1 85 ? -5.747 -5.765 15.888 1.00 96.88 85 ALA A N 1
ATOM 688 C CA . ALA A 1 85 ? -6.989 -5.386 15.223 1.00 96.88 85 ALA A CA 1
ATOM 689 C C . ALA A 1 85 ? -7.976 -6.563 15.221 1.00 96.88 85 ALA A C 1
ATOM 691 O O . ALA A 1 85 ? -7.595 -7.713 14.989 1.00 96.88 85 ALA A O 1
ATOM 692 N N . GLU A 1 86 ? -9.249 -6.290 15.494 1.00 95.44 86 GLU A N 1
ATOM 693 C CA . GLU A 1 86 ? -10.274 -7.329 15.484 1.00 95.44 86 GLU A CA 1
ATOM 694 C C . GLU A 1 86 ? -10.700 -7.637 14.046 1.00 95.44 86 GLU A C 1
ATOM 696 O O . GLU A 1 86 ? -11.109 -6.746 13.299 1.00 95.44 86 GLU A O 1
ATOM 701 N N . ILE A 1 87 ? -10.640 -8.911 13.650 1.00 95.88 87 ILE A N 1
ATOM 702 C CA . ILE A 1 87 ? -11.051 -9.323 12.311 1.00 95.88 87 ILE A CA 1
ATOM 703 C C . ILE A 1 87 ? -12.574 -9.366 12.212 1.00 95.88 87 ILE A C 1
ATOM 705 O O . ILE A 1 87 ? -13.241 -10.297 12.693 1.00 95.88 87 ILE A O 1
ATOM 709 N N . ASN A 1 88 ? -13.089 -8.365 11.506 1.00 94.50 88 ASN A N 1
ATOM 710 C CA . ASN A 1 88 ? -14.462 -8.224 11.044 1.00 94.50 88 ASN A CA 1
ATOM 711 C C . ASN A 1 88 ? -14.514 -8.199 9.501 1.00 94.50 88 ASN A C 1
ATOM 713 O O . ASN A 1 88 ? -13.480 -8.260 8.833 1.00 94.50 88 ASN A O 1
ATOM 717 N N . GLY A 1 89 ? -15.718 -8.119 8.927 1.00 92.94 89 GLY A N 1
ATOM 718 C CA . GLY A 1 89 ? -15.901 -8.130 7.471 1.00 92.94 89 GLY A CA 1
ATOM 719 C C . GLY A 1 89 ? -15.180 -6.987 6.748 1.00 92.94 89 GLY A C 1
ATOM 720 O O . GLY A 1 89 ? -14.592 -7.215 5.696 1.00 92.94 89 GLY A O 1
ATOM 721 N N . LEU A 1 90 ? -15.148 -5.786 7.339 1.00 93.06 90 LEU A N 1
ATOM 722 C CA . LEU A 1 90 ? -14.480 -4.620 6.753 1.00 93.06 90 LEU A CA 1
ATOM 723 C C . LEU A 1 90 ? -12.961 -4.818 6.669 1.00 93.06 90 LEU A C 1
ATOM 725 O O . LEU A 1 90 ? -12.355 -4.540 5.635 1.00 93.06 90 LEU A O 1
ATOM 729 N N . LEU A 1 91 ? -12.346 -5.334 7.737 1.00 96.12 91 LEU A N 1
ATOM 730 C CA . LEU A 1 91 ? -10.909 -5.597 7.764 1.00 96.12 91 LEU A CA 1
ATOM 731 C C . LEU A 1 91 ? -10.529 -6.711 6.775 1.00 96.12 91 LEU A C 1
ATOM 733 O O . LEU A 1 91 ? -9.556 -6.550 6.040 1.00 96.12 91 LEU A O 1
ATOM 737 N N . ILE A 1 92 ? -11.330 -7.780 6.686 1.00 96.69 92 ILE A N 1
ATOM 738 C CA . ILE A 1 92 ? -11.150 -8.843 5.680 1.00 96.69 92 ILE A CA 1
ATOM 739 C C . ILE A 1 92 ? -11.228 -8.267 4.262 1.00 96.69 92 ILE A C 1
ATOM 741 O O . ILE A 1 92 ? -10.324 -8.495 3.460 1.00 96.69 92 ILE A O 1
ATOM 745 N N . ALA A 1 93 ? -12.266 -7.477 3.965 1.00 95.19 93 ALA A N 1
ATOM 746 C CA . ALA A 1 93 ? -12.420 -6.834 2.663 1.00 95.19 93 ALA A CA 1
ATOM 747 C C . ALA A 1 93 ? -11.205 -5.958 2.327 1.00 95.19 93 ALA A C 1
ATOM 749 O O . ALA A 1 93 ? -10.701 -6.007 1.207 1.00 95.19 93 ALA A O 1
ATOM 750 N N . SER A 1 94 ? -10.680 -5.219 3.308 1.00 96.75 94 SER A N 1
ATOM 751 C CA . SER A 1 94 ? -9.497 -4.381 3.113 1.00 96.75 94 SER A CA 1
ATOM 752 C C . SER A 1 94 ? -8.249 -5.184 2.714 1.00 96.75 94 SER A C 1
ATOM 754 O O . SER A 1 94 ? -7.495 -4.727 1.857 1.00 96.75 94 SER A O 1
ATOM 756 N N . PHE A 1 95 ? -8.049 -6.394 3.254 1.00 97.81 95 PHE A N 1
ATOM 757 C CA . PHE A 1 95 ? -6.926 -7.257 2.868 1.00 97.81 95 PHE A CA 1
ATOM 758 C C . PHE A 1 95 ? -7.058 -7.763 1.433 1.00 97.81 95 PHE A C 1
ATOM 760 O O . PHE A 1 95 ? -6.086 -7.713 0.684 1.00 97.81 95 PHE A O 1
ATOM 767 N N . PHE A 1 96 ? -8.256 -8.187 1.022 1.00 95.94 96 PHE A N 1
ATOM 768 C CA . PHE A 1 96 ? -8.493 -8.624 -0.356 1.00 95.94 96 PHE A CA 1
ATOM 769 C C . PHE A 1 96 ? -8.377 -7.474 -1.361 1.00 95.94 96 PHE A C 1
ATOM 771 O O . PHE A 1 96 ? -7.799 -7.659 -2.429 1.00 95.94 96 PHE A O 1
ATOM 778 N N . ILE A 1 97 ? -8.835 -6.267 -1.004 1.00 94.31 97 ILE A N 1
ATOM 779 C CA . ILE A 1 97 ? -8.614 -5.058 -1.813 1.00 94.31 97 ILE A CA 1
ATOM 780 C C . ILE A 1 97 ? -7.114 -4.790 -1.964 1.00 94.31 97 ILE A C 1
ATOM 782 O O . ILE A 1 97 ? -6.635 -4.594 -3.081 1.00 94.31 97 ILE A O 1
ATOM 786 N N . VAL A 1 98 ? -6.351 -4.812 -0.868 1.00 97.00 98 VAL A N 1
ATOM 787 C CA . VAL A 1 98 ? -4.896 -4.630 -0.932 1.00 97.00 98 VAL A CA 1
ATOM 788 C C . VAL A 1 98 ? -4.255 -5.706 -1.811 1.00 97.00 98 VAL A C 1
ATOM 790 O O . VAL A 1 98 ? -3.463 -5.358 -2.685 1.00 97.00 98 VAL A O 1
ATOM 793 N N . SER A 1 99 ? -4.632 -6.974 -1.647 1.00 96.44 99 SER A N 1
ATOM 794 C CA . SER A 1 99 ? -4.111 -8.090 -2.442 1.00 96.44 99 SER A CA 1
ATOM 795 C C . SER A 1 99 ? -4.392 -7.910 -3.938 1.00 96.44 99 SER A C 1
ATOM 797 O O . SER A 1 99 ? -3.460 -7.959 -4.744 1.00 96.44 99 SER A O 1
ATOM 799 N N . GLY A 1 100 ? -5.635 -7.601 -4.314 1.00 93.44 100 GLY A N 1
ATOM 800 C CA . GLY A 1 100 ? -6.027 -7.398 -5.709 1.00 93.44 100 GLY A CA 1
ATOM 801 C C . GLY A 1 100 ? -5.319 -6.207 -6.354 1.00 93.44 100 GLY A C 1
ATOM 802 O O . GLY A 1 100 ? -4.677 -6.352 -7.391 1.00 93.44 100 GLY A O 1
ATOM 803 N N . PHE A 1 101 ? -5.336 -5.033 -5.715 1.00 92.38 101 PHE A N 1
ATOM 804 C CA . PHE A 1 101 ? -4.669 -3.844 -6.267 1.00 92.38 101 PHE A CA 1
ATOM 805 C C . PHE A 1 101 ? -3.138 -3.899 -6.183 1.00 92.38 101 PHE A C 1
ATOM 807 O O . PHE A 1 101 ? -2.469 -3.077 -6.804 1.00 92.38 101 PHE A O 1
ATOM 814 N N . SER A 1 102 ? -2.559 -4.853 -5.453 1.00 94.50 102 SER A N 1
ATOM 815 C CA . SER A 1 102 ? -1.117 -5.140 -5.506 1.00 94.50 102 SER A CA 1
ATOM 816 C C . SER A 1 102 ? -0.676 -5.813 -6.803 1.00 94.50 102 SER A C 1
ATOM 818 O O . SER A 1 102 ? 0.516 -5.847 -7.093 1.00 94.50 102 SER A O 1
ATOM 820 N N . LEU A 1 103 ? -1.622 -6.280 -7.617 1.00 92.44 103 LEU A N 1
ATOM 821 C CA . LEU A 1 103 ? -1.370 -6.675 -9.004 1.00 92.44 103 LEU A CA 1
ATOM 822 C C . LEU A 1 103 ? -1.389 -5.462 -9.961 1.00 92.44 103 LEU A C 1
ATOM 824 O O . LEU A 1 103 ? -0.940 -5.571 -11.097 1.00 92.44 103 LEU A O 1
ATOM 828 N N . PHE A 1 104 ? -1.874 -4.302 -9.494 1.00 88.12 104 PHE A N 1
ATOM 829 C CA . PHE A 1 104 ? -2.138 -3.112 -10.306 1.00 88.12 104 PHE A CA 1
ATOM 830 C C . PHE A 1 104 ? -1.507 -1.837 -9.715 1.00 88.12 104 PHE A C 1
ATOM 832 O O . PHE A 1 104 ? -2.207 -0.932 -9.255 1.00 88.12 104 PHE A O 1
ATOM 839 N N . GLY A 1 105 ? -0.173 -1.745 -9.692 1.00 88.19 105 GLY A N 1
ATOM 840 C CA . GLY A 1 105 ? 0.500 -0.472 -9.376 1.00 88.19 105 GLY A CA 1
ATOM 841 C C . GLY A 1 105 ? 0.746 -0.186 -7.890 1.00 88.19 105 GLY A C 1
ATOM 842 O O . GLY A 1 105 ? 1.006 0.959 -7.513 1.00 88.19 105 GLY A O 1
ATOM 843 N N . LYS A 1 106 ? 0.668 -1.194 -7.015 1.00 93.94 106 LYS A N 1
ATOM 844 C CA . LYS A 1 106 ? 0.955 -1.053 -5.579 1.00 93.94 106 LYS A CA 1
ATOM 845 C C . LYS A 1 106 ? 2.129 -1.930 -5.174 1.00 93.94 106 LYS A C 1
ATOM 847 O O . LYS A 1 106 ? 2.146 -3.117 -5.468 1.00 93.94 106 LYS A O 1
ATOM 852 N N . ASN A 1 107 ? 3.124 -1.335 -4.531 1.00 95.19 107 ASN A N 1
ATOM 853 C CA . ASN A 1 107 ? 4.358 -1.984 -4.099 1.00 95.19 107 ASN A CA 1
ATOM 854 C C . ASN A 1 107 ? 4.711 -1.556 -2.660 1.00 95.19 107 ASN A C 1
ATOM 856 O O . ASN A 1 107 ? 4.090 -0.659 -2.094 1.00 95.19 107 ASN A O 1
ATOM 860 N N . LEU A 1 108 ? 5.717 -2.188 -2.051 1.00 95.50 108 LEU A N 1
ATOM 861 C CA . LEU A 1 108 ? 6.133 -1.862 -0.678 1.00 95.50 108 LEU A CA 1
ATOM 862 C C . LEU A 1 108 ? 6.531 -0.389 -0.494 1.00 95.50 108 LEU A C 1
ATOM 864 O O . LEU A 1 108 ? 6.247 0.204 0.545 1.00 95.50 108 LEU A O 1
ATOM 868 N N . TYR A 1 109 ? 7.168 0.214 -1.497 1.00 96.12 109 TYR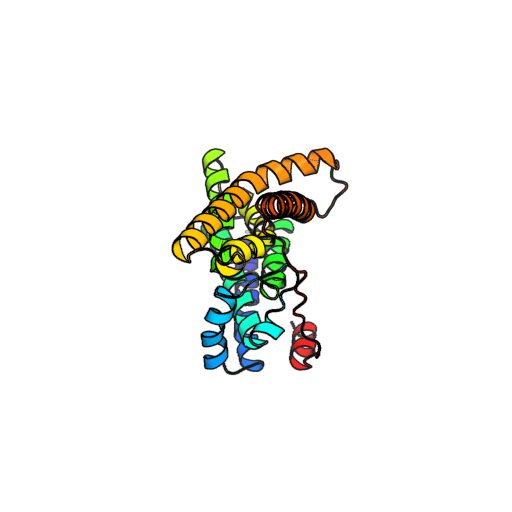 A N 1
ATOM 869 C CA . TYR A 1 109 ? 7.607 1.603 -1.424 1.00 96.12 109 TYR A CA 1
ATOM 870 C C . TYR A 1 109 ? 6.413 2.562 -1.342 1.00 96.12 109 TYR A C 1
ATOM 872 O O . TYR A 1 109 ? 6.336 3.386 -0.430 1.00 96.12 109 TYR A O 1
ATOM 880 N N . ASN A 1 110 ? 5.451 2.423 -2.253 1.00 96.19 110 ASN A N 1
ATOM 881 C CA . ASN A 1 110 ? 4.413 3.431 -2.443 1.00 96.19 110 ASN A CA 1
ATOM 882 C C . ASN A 1 110 ? 3.251 3.368 -1.431 1.00 96.19 110 ASN A C 1
ATOM 884 O O . ASN A 1 110 ? 2.506 4.337 -1.293 1.00 96.19 110 ASN A O 1
ATOM 888 N N . ILE A 1 111 ? 3.125 2.277 -0.667 1.00 97.56 111 ILE A N 1
ATOM 889 C CA . ILE A 1 111 ? 2.144 2.166 0.429 1.00 97.56 111 ILE A CA 1
ATOM 890 C C . ILE A 1 111 ? 2.656 2.673 1.777 1.00 97.56 111 ILE A C 1
ATOM 892 O O . ILE A 1 111 ? 1.852 3.044 2.633 1.00 97.56 111 ILE A O 1
ATOM 896 N N . THR A 1 112 ? 3.975 2.657 1.994 1.00 97.75 112 THR A N 1
ATOM 897 C CA . THR A 1 112 ? 4.556 2.789 3.340 1.00 97.75 112 THR A CA 1
ATOM 898 C C . THR A 1 112 ? 4.264 4.155 3.954 1.00 97.75 112 THR A C 1
ATOM 900 O O . THR A 1 112 ? 3.783 4.235 5.085 1.00 97.75 112 THR A O 1
ATOM 903 N N . SER A 1 113 ? 4.484 5.234 3.200 1.00 97.94 113 SER A N 1
ATOM 904 C CA . SER A 1 113 ? 4.203 6.598 3.667 1.00 97.94 113 SER A CA 1
ATOM 905 C C . SER A 1 113 ? 2.715 6.843 3.914 1.00 97.94 113 SER A C 1
ATOM 907 O O . SER A 1 113 ? 2.368 7.525 4.875 1.00 97.94 113 SER A O 1
ATOM 909 N N . ILE A 1 114 ? 1.827 6.237 3.123 1.00 98.56 114 ILE A N 1
ATOM 910 C CA . ILE A 1 114 ? 0.375 6.357 3.312 1.00 98.56 114 ILE A CA 1
ATOM 911 C C . ILE A 1 114 ? -0.064 5.675 4.612 1.00 98.56 114 ILE A C 1
ATOM 913 O O . ILE A 1 114 ? -0.768 6.283 5.420 1.00 98.56 114 ILE A O 1
ATOM 917 N N . ILE A 1 115 ? 0.385 4.439 4.856 1.00 98.56 115 ILE A N 1
ATOM 918 C CA . ILE A 1 115 ? 0.080 3.727 6.107 1.00 98.56 115 ILE A CA 1
ATOM 919 C C . ILE A 1 115 ? 0.635 4.505 7.306 1.00 98.56 115 ILE A C 1
ATOM 921 O O . ILE A 1 115 ? -0.059 4.671 8.313 1.00 98.56 115 ILE A O 1
ATOM 925 N N . LEU A 1 116 ? 1.856 5.036 7.184 1.00 98.56 116 LEU A N 1
ATOM 926 C CA . LEU A 1 116 ? 2.465 5.863 8.220 1.00 98.56 116 LEU A CA 1
ATOM 927 C C . LEU A 1 116 ? 1.655 7.145 8.478 1.00 98.56 116 LEU A C 1
ATOM 929 O O . LEU A 1 116 ? 1.469 7.514 9.635 1.00 98.56 116 LEU A O 1
ATOM 933 N N . GLY A 1 117 ? 1.102 7.779 7.443 1.00 98.62 117 GLY A N 1
ATOM 934 C CA . GLY A 1 117 ? 0.225 8.944 7.580 1.00 98.62 117 GLY A CA 1
ATOM 935 C C . GLY A 1 117 ? -1.031 8.644 8.406 1.00 98.62 117 GLY A C 1
ATOM 936 O O . GLY A 1 117 ? -1.357 9.388 9.333 1.00 98.62 117 GLY A O 1
ATOM 937 N N . VAL A 1 118 ? -1.688 7.508 8.151 1.00 98.62 118 VAL A N 1
ATOM 938 C CA . VAL A 1 118 ? -2.860 7.071 8.939 1.00 98.62 118 VAL A CA 1
ATOM 939 C C . VAL A 1 118 ? -2.460 6.716 10.375 1.00 98.62 118 VAL A C 1
ATOM 941 O O . VAL A 1 118 ? -3.184 7.012 11.329 1.00 98.62 118 VAL A O 1
ATOM 944 N N . TYR A 1 119 ? -1.280 6.125 10.566 1.00 98.56 119 TYR A N 1
ATOM 945 C CA . TYR A 1 119 ? -0.747 5.866 11.900 1.00 98.56 119 TYR A CA 1
ATOM 946 C C . TYR A 1 119 ? -0.514 7.166 12.682 1.00 98.56 119 TYR A C 1
ATOM 948 O O . TYR A 1 119 ? -0.963 7.276 13.826 1.00 98.56 119 TYR A O 1
ATOM 956 N N . LEU A 1 120 ? 0.097 8.179 12.063 1.00 98.56 120 LEU A N 1
ATOM 957 C CA . LEU A 1 120 ? 0.269 9.506 12.662 1.00 98.56 120 LEU A CA 1
ATOM 958 C C . LEU A 1 120 ? -1.079 10.151 13.003 1.00 98.56 120 LEU A C 1
ATOM 960 O O . LEU A 1 120 ? -1.216 10.724 14.084 1.00 98.56 120 LEU A O 1
ATOM 964 N N . TYR A 1 121 ? -2.091 9.991 12.147 1.00 98.56 121 TYR A N 1
ATOM 965 C CA . TYR A 1 121 ? -3.451 10.431 12.453 1.00 98.56 121 TYR A CA 1
ATOM 966 C C . TYR A 1 121 ? -4.009 9.760 13.717 1.00 98.56 121 TYR A C 1
ATOM 968 O O . TYR A 1 121 ? -4.522 10.447 14.603 1.00 98.56 121 TYR A O 1
ATOM 976 N N . SER A 1 122 ? -3.856 8.438 13.860 1.00 98.06 122 SER A N 1
ATOM 977 C CA . SER A 1 122 ? -4.318 7.735 15.068 1.00 98.06 122 SER A CA 1
ATOM 978 C C . SER A 1 122 ? -3.633 8.251 16.339 1.00 98.06 122 SER A C 1
ATOM 980 O O . SER A 1 122 ? -4.284 8.429 17.370 1.00 98.06 122 SER A O 1
ATOM 982 N N . LYS A 1 123 ? -2.336 8.582 16.252 1.00 98.06 123 LYS A N 1
ATOM 983 C CA . LYS A 1 123 ? -1.577 9.172 17.361 1.00 98.06 123 LYS A CA 1
ATOM 984 C C . LYS A 1 123 ? -2.044 10.585 17.676 1.00 98.06 123 LYS A C 1
ATOM 986 O O . LYS A 1 123 ? -2.223 10.905 18.849 1.00 98.06 123 LYS A O 1
ATOM 991 N N . PHE A 1 124 ? -2.309 11.394 16.654 1.00 97.81 124 PHE A N 1
ATOM 992 C CA . PHE A 1 124 ? -2.876 12.731 16.809 1.00 97.81 124 PHE A CA 1
ATOM 993 C C . PHE A 1 124 ? -4.246 12.694 17.505 1.00 97.81 124 PHE A C 1
ATOM 995 O O . PHE A 1 124 ? -4.502 13.487 18.411 1.00 97.81 124 PHE A O 1
ATOM 1002 N N . LYS A 1 125 ? -5.101 11.724 17.156 1.00 97.50 125 LYS A N 1
ATOM 1003 C CA . LYS A 1 125 ? -6.391 11.486 17.824 1.00 97.50 125 LYS A CA 1
ATOM 1004 C C . LYS A 1 125 ? -6.287 10.785 19.182 1.00 97.50 125 LYS A C 1
ATOM 1006 O O . LYS A 1 125 ? -7.306 10.640 19.848 1.00 97.50 125 LYS A O 1
ATOM 1011 N N . LYS A 1 126 ? -5.081 10.397 19.615 1.00 97.06 126 LYS A N 1
ATOM 1012 C CA . LYS A 1 126 ? -4.826 9.623 20.845 1.00 97.06 126 LYS A CA 1
ATOM 1013 C C . LYS A 1 126 ? -5.628 8.314 20.904 1.00 97.06 126 LYS A C 1
ATOM 1015 O O . LYS A 1 126 ? -6.011 7.860 21.978 1.00 97.06 126 LYS A O 1
ATOM 1020 N N . ASP A 1 127 ? -5.850 7.700 19.748 1.00 96.38 127 ASP A N 1
ATOM 1021 C CA . ASP A 1 127 ? -6.550 6.428 19.608 1.00 96.38 127 ASP A CA 1
ATOM 1022 C C . ASP A 1 127 ? -5.580 5.276 19.304 1.00 96.38 127 ASP A C 1
ATOM 1024 O O . ASP A 1 127 ? -4.450 5.466 18.849 1.00 96.38 127 ASP A O 1
ATOM 1028 N N . SER A 1 128 ? -6.048 4.043 19.508 1.00 96.94 128 SER A N 1
ATOM 1029 C CA . SER A 1 128 ? -5.343 2.850 19.033 1.00 96.94 128 SER A CA 1
ATOM 1030 C C . SER A 1 128 ? -5.388 2.753 17.506 1.00 96.94 128 SER A C 1
ATOM 1032 O O . SER A 1 128 ? -6.464 2.828 16.907 1.00 96.94 128 SER A O 1
ATOM 1034 N N . PHE A 1 129 ? -4.240 2.472 16.881 1.00 98.06 129 PHE A N 1
ATOM 1035 C CA . PHE A 1 129 ? -4.154 2.228 15.438 1.00 98.06 129 PHE A CA 1
ATOM 1036 C C . PHE A 1 129 ? -4.987 1.019 14.988 1.00 98.06 129 PHE A C 1
ATOM 1038 O O . PHE A 1 129 ? -5.424 0.975 13.843 1.00 98.06 129 PHE A O 1
ATOM 1045 N N . SER A 1 130 ? -5.296 0.085 15.898 1.00 97.50 130 SER A N 1
ATOM 1046 C CA . SER A 1 130 ? -6.165 -1.071 15.633 1.00 97.50 130 SER A CA 1
ATOM 1047 C C . SER A 1 130 ? -7.513 -0.699 14.999 1.00 97.50 130 SER A C 1
ATOM 1049 O O . SER A 1 130 ? -8.031 -1.464 14.188 1.00 97.50 130 SER A O 1
ATOM 1051 N N . LYS A 1 131 ? -8.052 0.487 15.318 1.00 96.56 131 LYS A N 1
ATOM 1052 C CA . LYS A 1 131 ? -9.307 1.016 14.759 1.00 96.56 131 LYS A CA 1
ATOM 1053 C C . LYS A 1 131 ? -9.170 1.502 13.311 1.00 96.56 131 LYS A C 1
ATOM 1055 O O . LYS A 1 131 ? -10.155 1.523 12.585 1.00 96.56 131 LYS A O 1
ATOM 1060 N N . TYR A 1 132 ? -7.961 1.881 12.896 1.00 97.88 132 TYR A N 1
ATOM 1061 C CA . TYR A 1 132 ? -7.683 2.537 11.616 1.00 97.88 132 TYR A CA 1
ATOM 1062 C C . TYR A 1 132 ? -6.986 1.625 10.603 1.00 97.88 132 TYR A C 1
ATOM 1064 O O . TYR A 1 132 ? -6.688 2.073 9.503 1.00 97.88 132 TYR A O 1
ATOM 1072 N N . VAL A 1 133 ? -6.730 0.352 10.927 1.00 98.19 133 VAL A N 1
ATOM 1073 C CA . VAL A 1 133 ? -6.022 -0.571 10.020 1.00 98.19 133 VAL A CA 1
ATOM 1074 C C . VAL A 1 133 ? -6.764 -0.748 8.693 1.00 98.19 133 VAL A C 1
ATOM 1076 O O . VAL A 1 133 ? -6.148 -0.672 7.634 1.00 98.19 133 VAL A O 1
ATOM 1079 N N . ALA A 1 134 ? -8.089 -0.931 8.729 1.00 97.50 134 ALA A N 1
ATOM 1080 C CA . ALA A 1 134 ? -8.886 -1.041 7.507 1.00 97.50 134 ALA A CA 1
ATOM 1081 C C . ALA A 1 134 ? -8.830 0.259 6.685 1.00 97.50 134 ALA A C 1
ATOM 1083 O O . ALA A 1 134 ? -8.569 0.212 5.486 1.00 97.50 134 ALA A O 1
ATOM 1084 N N . THR A 1 135 ? -8.974 1.418 7.338 1.00 97.25 135 THR A N 1
ATOM 1085 C CA . THR A 1 135 ? -8.810 2.737 6.708 1.00 97.25 135 THR A CA 1
ATOM 1086 C C . THR A 1 135 ? -7.419 2.910 6.093 1.00 97.25 135 THR A C 1
ATOM 1088 O O . THR A 1 135 ? -7.309 3.386 4.968 1.00 97.25 135 THR A O 1
ATOM 1091 N N . ALA A 1 136 ? -6.354 2.476 6.775 1.00 98.25 136 ALA A N 1
ATOM 1092 C CA . ALA A 1 136 ? -4.991 2.510 6.251 1.00 98.25 136 ALA A CA 1
ATOM 1093 C C . ALA A 1 136 ? -4.857 1.674 4.981 1.00 98.25 136 ALA A C 1
ATOM 1095 O O . ALA A 1 136 ? -4.348 2.168 3.976 1.00 98.25 136 ALA A O 1
ATOM 1096 N N . ASN A 1 137 ? -5.388 0.452 4.998 1.00 98.12 137 ASN A N 1
ATOM 1097 C CA . ASN A 1 137 ? -5.417 -0.429 3.836 1.00 98.12 137 ASN A CA 1
ATOM 1098 C C . ASN A 1 137 ? -6.178 0.207 2.665 1.00 98.12 137 ASN A C 1
ATOM 1100 O O . ASN A 1 137 ? -5.669 0.206 1.544 1.00 98.12 137 ASN A O 1
ATOM 1104 N N . PHE A 1 138 ? -7.345 0.814 2.901 1.00 97.44 138 PHE A N 1
ATOM 1105 C CA . PHE A 1 138 ? -8.086 1.498 1.840 1.00 97.44 138 PHE A CA 1
ATOM 1106 C C . PHE A 1 138 ? -7.373 2.748 1.320 1.00 97.44 138 PHE A C 1
ATOM 1108 O O . PHE A 1 138 ? -7.335 2.954 0.106 1.00 97.44 138 PHE A O 1
ATOM 1115 N N . ALA A 1 139 ? -6.737 3.534 2.190 1.00 97.81 139 ALA A N 1
ATOM 1116 C CA . ALA A 1 139 ? -5.966 4.711 1.796 1.00 97.81 139 ALA A CA 1
ATOM 1117 C C . ALA A 1 139 ? -4.834 4.359 0.817 1.00 97.81 139 ALA A C 1
ATOM 1119 O O . ALA A 1 139 ? -4.542 5.131 -0.096 1.00 97.81 139 ALA A O 1
ATOM 1120 N N . THR A 1 140 ? -4.251 3.155 0.920 1.00 97.31 140 THR A N 1
ATOM 1121 C CA . THR A 1 140 ? -3.231 2.679 -0.037 1.00 97.31 140 THR A CA 1
ATOM 1122 C C . THR A 1 140 ? -3.737 2.528 -1.479 1.00 97.31 140 THR A C 1
ATOM 1124 O O . THR A 1 140 ? -2.944 2.309 -2.394 1.00 97.31 140 THR A O 1
ATOM 1127 N N . SER A 1 141 ? -5.037 2.660 -1.747 1.00 94.50 141 SER A N 1
ATOM 1128 C CA . SER A 1 141 ? -5.544 2.820 -3.122 1.00 94.50 141 SER A CA 1
ATOM 1129 C C . SER A 1 141 ? -4.921 4.022 -3.847 1.00 94.50 141 SER A C 1
ATOM 1131 O O . SER A 1 141 ? -4.773 3.978 -5.064 1.00 94.50 141 SER A O 1
ATOM 1133 N N . LEU A 1 142 ? -4.465 5.038 -3.107 1.00 95.50 142 LEU A N 1
ATOM 1134 C CA . LEU A 1 142 ? -3.744 6.200 -3.632 1.00 95.50 142 LEU A CA 1
ATOM 1135 C C . LEU A 1 142 ? -2.233 5.973 -3.796 1.00 95.50 142 LEU A C 1
ATOM 1137 O O . LEU A 1 142 ? -1.521 6.885 -4.202 1.00 95.50 142 LEU A O 1
ATOM 1141 N N . ALA A 1 143 ? -1.722 4.770 -3.527 1.00 95.62 143 ALA A N 1
ATOM 1142 C CA . ALA A 1 143 ? -0.298 4.464 -3.647 1.00 95.62 143 ALA A CA 1
ATOM 1143 C C . ALA A 1 143 ? 0.317 4.745 -5.039 1.00 95.62 143 ALA A C 1
ATOM 1145 O O . ALA A 1 143 ? 1.428 5.275 -5.077 1.00 95.62 143 ALA A O 1
ATOM 1146 N N . PRO A 1 144 ? -0.372 4.518 -6.182 1.00 93.62 144 PRO A N 1
ATOM 1147 C CA . PRO A 1 144 ? 0.159 4.907 -7.492 1.00 93.62 144 PRO A CA 1
ATOM 1148 C C . PRO A 1 144 ? 0.556 6.389 -7.580 1.00 93.62 144 PRO A C 1
ATOM 1150 O O . PRO A 1 144 ? 1.524 6.724 -8.254 1.00 93.62 144 PRO A O 1
ATOM 1153 N N . LEU A 1 145 ? -0.121 7.275 -6.841 1.00 93.12 145 LEU A N 1
ATOM 1154 C CA . LEU A 1 145 ? 0.200 8.702 -6.792 1.00 93.12 145 LEU A CA 1
ATOM 1155 C C . LEU A 1 145 ? 1.601 8.957 -6.222 1.00 93.12 145 LEU A C 1
ATOM 1157 O O . LEU A 1 145 ? 2.346 9.763 -6.775 1.00 93.12 145 LEU A O 1
ATOM 1161 N N . VAL A 1 146 ? 1.997 8.224 -5.178 1.00 95.62 146 VAL A N 1
ATOM 1162 C CA . VAL A 1 146 ? 3.352 8.305 -4.608 1.00 95.62 146 VAL A CA 1
ATOM 1163 C C . VAL A 1 146 ? 4.382 7.898 -5.665 1.00 95.62 146 VAL A C 1
ATOM 1165 O O . VAL A 1 146 ? 5.318 8.647 -5.925 1.00 95.62 146 VAL A O 1
ATOM 1168 N N . SER A 1 147 ? 4.171 6.778 -6.362 1.00 93.94 147 SER A N 1
ATOM 1169 C CA . SER A 1 147 ? 5.048 6.356 -7.466 1.00 93.94 147 SER A CA 1
ATOM 1170 C C . SER A 1 147 ? 5.094 7.360 -8.626 1.00 93.94 147 SER A C 1
ATOM 1172 O O . SER A 1 147 ? 6.157 7.539 -9.220 1.00 93.94 147 SER A O 1
ATOM 1174 N N . GLN A 1 148 ? 3.983 8.028 -8.956 1.00 90.88 148 GLN A N 1
ATOM 1175 C CA . GLN A 1 148 ? 3.957 9.071 -9.991 1.00 90.88 148 GLN A CA 1
ATOM 1176 C C . GLN A 1 148 ? 4.794 10.287 -9.611 1.00 90.88 148 GLN A C 1
ATOM 1178 O O . GLN A 1 148 ? 5.523 10.807 -10.452 1.00 90.88 148 GLN A O 1
ATOM 1183 N N . VAL A 1 149 ? 4.737 10.726 -8.355 1.00 92.94 149 VAL A N 1
ATOM 1184 C CA . VAL A 1 149 ? 5.579 11.839 -7.900 1.00 92.94 149 VAL A CA 1
ATOM 1185 C C . VAL A 1 149 ? 7.054 11.429 -7.913 1.00 92.94 149 VAL A C 1
ATOM 1187 O O . VAL A 1 149 ? 7.892 12.187 -8.397 1.00 92.94 149 VAL A O 1
ATOM 1190 N N . THR A 1 150 ? 7.378 10.213 -7.460 1.00 94.69 150 THR A N 1
ATOM 1191 C CA . THR A 1 150 ? 8.770 9.740 -7.398 1.00 94.69 150 THR A CA 1
ATOM 1192 C C . THR A 1 150 ? 9.387 9.505 -8.775 1.00 94.69 150 THR A C 1
ATOM 1194 O O . THR A 1 150 ? 10.506 9.942 -9.031 1.00 94.69 150 THR A O 1
ATOM 1197 N N . PHE A 1 151 ? 8.688 8.784 -9.654 1.00 91.31 151 PHE A N 1
ATOM 1198 C CA . PHE A 1 151 ? 9.253 8.269 -10.907 1.00 91.31 151 PHE A CA 1
ATOM 1199 C C . PHE A 1 151 ? 8.626 8.903 -12.158 1.00 91.31 151 PHE A C 1
ATOM 1201 O O . PHE A 1 151 ? 9.178 8.794 -13.253 1.00 91.31 151 PHE A O 1
ATOM 1208 N N . GLY A 1 152 ? 7.469 9.557 -12.034 1.00 88.06 152 GLY A N 1
ATOM 1209 C CA . GLY A 1 152 ? 6.698 10.107 -13.153 1.00 88.06 152 GLY A CA 1
ATOM 1210 C C . GLY A 1 152 ? 7.024 11.559 -13.507 1.00 88.06 152 GLY A C 1
ATOM 1211 O O . GLY A 1 152 ? 7.052 11.882 -14.692 1.00 88.06 152 GLY A O 1
ATOM 1212 N N . MET A 1 153 ? 7.321 12.407 -12.516 1.00 88.25 153 MET A N 1
ATOM 1213 C CA . MET A 1 153 ? 7.466 13.866 -12.689 1.00 88.25 153 MET A CA 1
ATOM 1214 C C . MET A 1 153 ? 8.849 14.343 -13.166 1.00 88.25 153 MET A C 1
ATOM 1216 O O . MET A 1 153 ? 9.065 15.542 -13.293 1.00 88.25 153 MET A O 1
ATOM 1220 N N . ASN A 1 154 ? 9.796 13.436 -13.435 1.00 86.56 154 ASN A N 1
ATOM 1221 C CA . ASN A 1 154 ? 11.164 13.766 -13.876 1.00 86.56 154 ASN A CA 1
ATOM 1222 C C . ASN A 1 154 ? 11.906 14.768 -12.955 1.00 86.56 154 ASN A C 1
ATOM 1224 O O . ASN A 1 154 ? 12.765 15.524 -13.404 1.00 86.56 154 ASN A O 1
ATOM 1228 N N . LEU A 1 155 ? 11.579 14.768 -11.660 1.00 89.06 155 LEU A N 1
ATOM 1229 C CA . LEU A 1 155 ? 12.274 15.544 -10.634 1.00 89.06 155 LEU A CA 1
ATOM 1230 C C . LEU A 1 155 ? 13.639 14.916 -10.304 1.00 89.06 155 LEU A C 1
ATOM 1232 O O . LEU A 1 155 ? 13.877 13.733 -10.559 1.00 89.06 155 LEU A O 1
ATOM 1236 N N . GLN A 1 156 ? 14.530 15.683 -9.665 1.00 94.19 156 GLN A N 1
ATOM 1237 C CA . GLN A 1 156 ? 15.771 15.129 -9.116 1.00 94.19 156 GLN A CA 1
ATOM 1238 C C . GLN A 1 156 ? 15.439 13.988 -8.130 1.00 94.19 156 GLN A C 1
ATOM 1240 O O . GLN A 1 156 ? 14.619 14.211 -7.235 1.00 94.19 156 GLN A O 1
ATOM 1245 N N . PRO A 1 157 ? 16.079 12.801 -8.215 1.00 91.81 157 PRO A N 1
ATOM 1246 C CA . PRO A 1 157 ? 15.633 11.601 -7.496 1.00 91.81 157 PRO A CA 1
ATOM 1247 C C . PRO A 1 157 ? 15.430 11.786 -5.988 1.00 91.81 157 PRO A C 1
ATOM 1249 O O . PRO A 1 157 ? 14.429 11.344 -5.432 1.00 91.81 157 PRO A O 1
ATOM 1252 N N . VAL A 1 158 ? 16.352 12.487 -5.321 1.00 95.19 158 VAL A N 1
ATOM 1253 C CA . VAL A 1 158 ? 16.272 12.741 -3.873 1.00 95.19 158 VAL A CA 1
ATOM 1254 C C . VAL A 1 158 ? 15.063 13.616 -3.531 1.00 95.19 158 VAL A C 1
ATOM 1256 O O . VAL A 1 158 ? 14.303 13.290 -2.622 1.00 95.19 158 VAL A O 1
ATOM 1259 N N . ILE A 1 159 ? 14.847 14.693 -4.291 1.00 95.50 159 ILE A N 1
ATOM 1260 C CA . ILE A 1 159 ? 13.711 15.606 -4.104 1.00 95.50 159 ILE A CA 1
ATOM 1261 C C . ILE A 1 159 ? 12.399 14.868 -4.382 1.00 95.50 159 ILE A C 1
ATOM 1263 O O . ILE A 1 159 ? 11.457 14.986 -3.602 1.00 95.50 159 ILE A O 1
ATOM 1267 N N . ALA A 1 160 ? 12.360 14.061 -5.445 1.00 95.00 160 ALA A N 1
ATOM 1268 C CA . ALA A 1 160 ? 11.196 13.271 -5.827 1.00 95.00 160 ALA A CA 1
ATOM 1269 C C . ALA A 1 160 ? 10.782 12.301 -4.710 1.00 95.00 160 ALA A C 1
ATOM 1271 O O . ALA A 1 160 ? 9.616 12.267 -4.322 1.00 95.00 160 ALA A O 1
ATOM 1272 N N . ILE A 1 161 ? 11.743 11.564 -4.138 1.00 96.50 161 ILE A N 1
ATOM 1273 C CA . ILE A 1 161 ? 11.495 10.614 -3.045 1.00 96.50 161 ILE A CA 1
ATOM 1274 C C . ILE A 1 161 ? 10.976 11.330 -1.794 1.00 96.50 161 ILE A C 1
ATOM 1276 O O . ILE A 1 161 ? 10.013 10.854 -1.186 1.00 96.50 161 ILE A O 1
ATOM 1280 N N . ILE A 1 162 ? 11.592 12.450 -1.399 1.00 97.56 162 ILE A N 1
ATOM 1281 C CA . ILE A 1 162 ? 11.171 13.214 -0.213 1.00 97.56 162 ILE A CA 1
ATOM 1282 C C . ILE A 1 162 ? 9.755 13.760 -0.417 1.00 97.56 162 ILE A C 1
ATOM 1284 O O . ILE A 1 162 ? 8.886 13.542 0.428 1.00 97.56 162 ILE A O 1
ATOM 1288 N N . LEU A 1 163 ? 9.506 14.412 -1.555 1.00 96.50 163 LEU A N 1
ATOM 1289 C CA . LEU A 1 163 ? 8.215 15.015 -1.875 1.00 96.50 163 LEU A CA 1
ATOM 1290 C C . LEU A 1 163 ? 7.104 13.964 -1.961 1.00 96.50 163 LEU A C 1
ATOM 1292 O O . LEU A 1 163 ? 6.042 14.146 -1.370 1.00 96.50 163 LEU A O 1
ATOM 1296 N N . ALA A 1 164 ? 7.352 12.844 -2.640 1.00 96.62 164 ALA A N 1
ATOM 1297 C CA . ALA A 1 164 ? 6.378 11.770 -2.786 1.00 96.62 164 ALA A CA 1
ATOM 1298 C C . ALA A 1 164 ? 5.993 11.146 -1.442 1.00 96.62 164 ALA A C 1
ATOM 1300 O O . ALA A 1 164 ? 4.811 10.929 -1.176 1.00 96.62 164 ALA A O 1
ATOM 1301 N N . ASN A 1 165 ? 6.971 10.889 -0.567 1.00 98.06 165 ASN A N 1
ATOM 1302 C CA . ASN A 1 165 ? 6.691 10.348 0.762 1.00 98.06 165 ASN A CA 1
ATOM 1303 C C . ASN A 1 165 ? 5.994 11.370 1.661 1.00 98.06 165 ASN A C 1
ATOM 1305 O O . ASN A 1 165 ? 5.111 10.992 2.427 1.00 98.06 165 ASN A O 1
ATOM 1309 N N . PHE A 1 166 ? 6.328 12.655 1.542 1.00 98.25 166 PHE A N 1
ATOM 1310 C CA . PHE A 1 166 ? 5.613 13.717 2.243 1.00 98.25 166 PHE A CA 1
ATOM 1311 C C . PHE A 1 166 ? 4.149 13.817 1.787 1.00 98.25 166 PHE A C 1
ATOM 1313 O O . PHE A 1 166 ? 3.244 13.867 2.619 1.00 98.25 166 PHE A O 1
ATOM 1320 N N . ILE A 1 167 ? 3.895 13.746 0.478 1.00 97.31 167 ILE A N 1
ATOM 1321 C CA . ILE A 1 167 ? 2.539 13.683 -0.080 1.00 97.31 167 ILE A CA 1
ATOM 1322 C C . ILE A 1 167 ? 1.811 12.423 0.402 1.00 97.31 167 ILE A C 1
ATOM 1324 O O . ILE A 1 167 ? 0.666 12.520 0.836 1.00 97.31 167 ILE A O 1
ATOM 1328 N N . GLY A 1 168 ? 2.467 11.260 0.398 1.00 98.25 168 GLY A N 1
ATOM 1329 C CA . GLY A 1 168 ? 1.905 10.015 0.926 1.00 98.25 168 GLY A CA 1
ATOM 1330 C C . GLY A 1 168 ? 1.510 10.126 2.402 1.00 98.25 168 GLY A C 1
ATOM 1331 O O . GLY A 1 168 ? 0.410 9.717 2.773 1.00 98.25 168 GLY A O 1
ATOM 1332 N N . LEU A 1 169 ? 2.352 10.756 3.229 1.00 98.69 169 LEU A N 1
ATOM 1333 C CA . LEU A 1 169 ? 2.049 11.047 4.633 1.00 98.69 169 LEU A CA 1
ATOM 1334 C C . LEU A 1 169 ? 0.830 11.962 4.778 1.00 98.69 169 LEU A C 1
ATOM 1336 O O . LEU A 1 169 ? -0.050 11.661 5.584 1.00 98.69 169 LEU A O 1
ATOM 1340 N N . ILE A 1 170 ? 0.752 13.045 3.995 1.00 98.38 170 ILE A N 1
ATOM 1341 C CA . ILE A 1 170 ? -0.403 13.956 3.998 1.00 98.38 170 ILE A CA 1
ATOM 1342 C C . ILE A 1 170 ? -1.668 13.201 3.605 1.00 98.38 170 ILE A C 1
ATOM 1344 O O . ILE A 1 170 ? -2.657 13.274 4.329 1.00 98.38 170 ILE A O 1
ATOM 1348 N N . ILE A 1 171 ? -1.627 12.453 2.498 1.00 98.12 171 ILE A N 1
ATOM 1349 C CA . ILE A 1 171 ? -2.748 11.641 2.015 1.00 98.12 171 ILE A CA 1
ATOM 1350 C C . ILE A 1 171 ? -3.229 10.711 3.125 1.00 98.12 171 ILE A C 1
ATOM 1352 O O . ILE A 1 171 ? -4.407 10.739 3.470 1.00 98.12 171 ILE A O 1
ATOM 1356 N N . GLY A 1 172 ? -2.322 9.936 3.723 1.00 98.31 172 GLY A N 1
ATOM 1357 C CA . GLY A 1 172 ? -2.659 9.042 4.824 1.00 98.31 172 GLY A CA 1
ATOM 1358 C C . GLY A 1 172 ? -3.241 9.784 6.027 1.00 98.31 172 GLY A C 1
ATOM 1359 O O . GLY A 1 172 ? -4.210 9.329 6.621 1.00 98.31 172 GLY A O 1
ATOM 1360 N N . PHE A 1 173 ? -2.707 10.951 6.377 1.00 98.56 173 PHE A N 1
ATOM 1361 C CA . PHE A 1 173 ? -3.183 11.710 7.531 1.00 98.56 173 PHE A CA 1
ATOM 1362 C C . PHE A 1 173 ? -4.594 12.286 7.329 1.00 98.56 173 PHE A C 1
ATOM 1364 O O . PHE A 1 173 ? -5.410 12.257 8.251 1.00 98.56 173 PHE A O 1
ATOM 1371 N N . ILE A 1 174 ? -4.903 12.800 6.133 1.00 98.00 174 ILE A N 1
ATOM 1372 C CA . ILE A 1 174 ? -6.215 13.399 5.837 1.00 98.00 174 I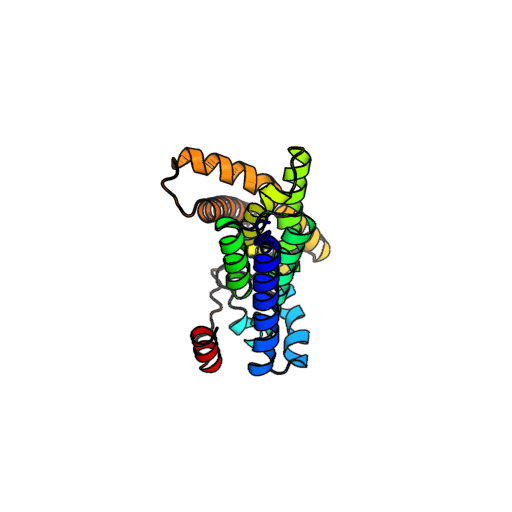LE A CA 1
ATOM 1373 C C . ILE A 1 174 ? -7.287 12.354 5.515 1.00 98.00 174 ILE A C 1
ATOM 1375 O O . ILE A 1 174 ? -8.477 12.641 5.660 1.00 98.00 174 ILE A O 1
ATOM 1379 N N . PHE A 1 175 ? -6.891 11.150 5.089 1.00 98.38 175 PHE A N 1
ATOM 1380 C CA . PHE A 1 175 ? -7.824 10.127 4.617 1.00 98.38 175 PHE A CA 1
ATOM 1381 C C . PHE A 1 175 ? -8.915 9.779 5.646 1.00 98.38 175 PHE A C 1
ATOM 1383 O O . PHE A 1 175 ? -10.087 9.879 5.286 1.00 98.38 175 PHE A O 1
ATOM 1390 N N . PRO A 1 176 ? -8.611 9.473 6.927 1.00 97.12 176 PRO A N 1
ATOM 1391 C CA . PRO A 1 176 ? -9.646 9.154 7.917 1.00 97.12 176 PRO A CA 1
ATOM 1392 C C . PRO A 1 176 ? -10.601 10.329 8.202 1.00 97.12 176 PRO A C 1
ATOM 1394 O O . PRO A 1 176 ? -11.771 10.128 8.539 1.00 97.12 176 PRO A O 1
ATOM 1397 N N . ILE A 1 177 ? -10.120 11.572 8.061 1.00 96.25 177 ILE A N 1
ATOM 1398 C CA . ILE A 1 177 ? -10.925 12.792 8.250 1.00 96.25 177 ILE A CA 1
ATOM 1399 C C . ILE A 1 177 ? -11.979 12.894 7.147 1.00 96.25 177 ILE A C 1
ATOM 1401 O O . ILE A 1 177 ? -13.159 13.121 7.421 1.00 96.25 177 ILE A O 1
ATOM 1405 N N . LEU A 1 178 ? -11.555 12.706 5.899 1.00 96.69 178 LEU A N 1
ATOM 1406 C CA . LEU A 1 178 ? -12.441 12.782 4.743 1.00 96.69 178 LEU A CA 1
ATOM 1407 C C . LEU A 1 178 ? -13.369 11.571 4.666 1.00 96.69 178 LEU A C 1
ATOM 1409 O O . LEU A 1 178 ? -14.557 11.740 4.410 1.00 96.69 178 LEU A O 1
ATOM 1413 N N . GLU A 1 179 ? -12.861 10.371 4.957 1.00 95.25 179 GLU A N 1
ATOM 1414 C CA . GLU A 1 179 ? -13.654 9.141 5.002 1.00 95.25 179 GLU A CA 1
ATOM 1415 C C . GLU A 1 179 ? -14.839 9.286 5.963 1.00 95.25 179 GLU A C 1
ATOM 1417 O O . GLU A 1 179 ? -15.981 9.082 5.557 1.00 95.25 179 GLU A O 1
ATOM 1422 N N . SER A 1 180 ? -14.597 9.717 7.204 1.00 93.12 180 SER A N 1
ATOM 1423 C CA . SER A 1 180 ? -15.664 9.916 8.197 1.00 93.12 180 SER A CA 1
ATOM 1424 C C . SER A 1 180 ? -16.641 11.040 7.826 1.00 93.12 180 SER A C 1
ATOM 1426 O O . SER A 1 180 ? -17.851 10.908 8.032 1.00 93.12 180 SER A O 1
ATOM 1428 N N . SER A 1 181 ? -16.145 12.122 7.222 1.00 93.5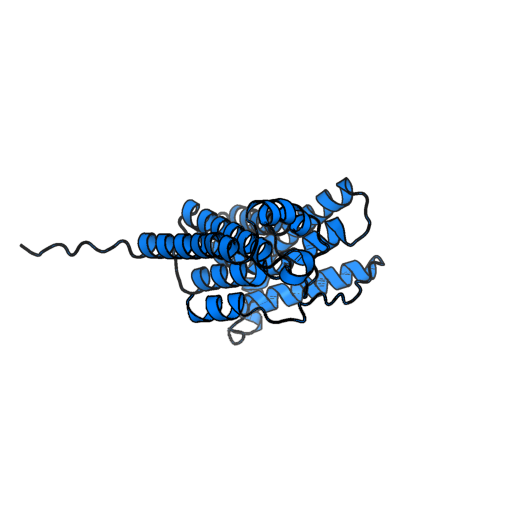0 181 SER A N 1
ATOM 1429 C CA . SER A 1 181 ? -16.982 13.240 6.768 1.00 93.50 181 SER A CA 1
ATOM 1430 C C . SER A 1 181 ? -17.900 12.837 5.607 1.00 93.50 181 SER A C 1
ATOM 1432 O O . SER A 1 181 ? -19.075 13.214 5.579 1.00 93.50 181 SER A O 1
ATOM 1434 N N . PHE A 1 182 ? -17.408 12.023 4.668 1.00 93.44 182 PHE A N 1
ATOM 1435 C CA . PHE A 1 182 ? -18.186 11.601 3.504 1.00 93.44 182 PHE A CA 1
ATOM 1436 C C . PHE A 1 182 ? -19.288 10.599 3.834 1.00 93.44 182 PHE A C 1
ATOM 1438 O O . PHE A 1 182 ? -20.362 10.716 3.241 1.00 93.44 182 PHE A O 1
ATOM 1445 N N . VAL A 1 183 ? -19.113 9.737 4.847 1.00 90.56 183 VAL A N 1
ATOM 1446 C CA . VAL A 1 183 ? -20.214 8.885 5.347 1.00 90.56 183 VAL A CA 1
ATOM 1447 C C . VAL A 1 183 ? -21.452 9.717 5.677 1.00 90.56 183 VAL A C 1
ATOM 1449 O O . VAL A 1 183 ? -22.574 9.341 5.324 1.00 90.56 183 VAL A O 1
ATOM 1452 N N . SER A 1 184 ? -21.239 10.868 6.319 1.00 89.06 184 SER A N 1
ATOM 1453 C CA . SER A 1 184 ? -22.310 11.795 6.694 1.00 89.06 184 SER A CA 1
ATOM 1454 C C . SER A 1 184 ? -22.908 12.493 5.471 1.00 89.06 184 SER A C 1
ATOM 1456 O O . SER A 1 184 ? -24.129 12.605 5.367 1.00 89.06 184 SER A O 1
ATOM 1458 N N . PHE A 1 185 ? -22.067 12.904 4.516 1.00 88.94 185 PHE A N 1
ATOM 1459 C CA . PHE A 1 185 ? -22.492 13.550 3.269 1.00 88.94 185 PHE A CA 1
ATOM 1460 C C . PHE A 1 185 ? -23.444 12.671 2.450 1.00 88.94 185 PHE A C 1
ATOM 1462 O O . PHE A 1 185 ? -24.519 13.119 2.056 1.00 88.94 185 PHE A O 1
ATOM 1469 N N . HIS A 1 186 ? -23.090 11.402 2.240 1.00 90.88 186 HIS A N 1
ATOM 1470 C CA . HIS A 1 186 ? -23.918 10.472 1.472 1.00 90.88 186 HIS A CA 1
ATOM 1471 C C . HIS A 1 186 ? -24.906 9.676 2.345 1.00 90.88 186 HIS A C 1
ATOM 1473 O O . HIS A 1 186 ? -25.507 8.720 1.858 1.00 90.88 186 HIS A O 1
ATOM 1479 N N . LYS A 1 187 ? -25.043 10.004 3.641 1.00 88.88 187 LYS A N 1
ATOM 1480 C CA . LYS A 1 187 ? -25.953 9.361 4.615 1.00 88.88 187 LYS A CA 1
ATOM 1481 C C . LYS A 1 187 ? -25.911 7.823 4.625 1.00 88.88 187 LYS A C 1
ATOM 1483 O O . LYS A 1 187 ? -26.936 7.170 4.782 1.00 88.88 187 LYS A O 1
ATOM 1488 N N . GLY A 1 188 ? -24.741 7.230 4.402 1.00 86.00 188 GLY A N 1
ATOM 1489 C CA . GLY A 1 188 ? -24.598 5.769 4.319 1.00 86.00 188 GLY A CA 1
ATOM 1490 C C . GLY A 1 188 ? -25.098 5.098 3.026 1.00 86.00 188 GLY A C 1
ATOM 1491 O O . GLY A 1 188 ? -24.930 3.892 2.894 1.00 86.00 188 GLY A O 1
ATOM 1492 N N . PHE A 1 189 ? -25.640 5.834 2.044 1.00 87.88 189 PHE A N 1
ATOM 1493 C CA . PHE A 1 189 ? -26.097 5.248 0.769 1.00 87.88 189 PHE A CA 1
ATOM 1494 C C . PHE A 1 189 ? -24.958 4.794 -0.156 1.00 87.88 189 PHE A C 1
ATOM 1496 O O . PHE A 1 189 ? -25.168 3.951 -1.024 1.00 87.88 189 PHE A O 1
ATOM 1503 N N . ASN A 1 190 ? -23.744 5.319 0.028 1.00 87.94 190 ASN A N 1
ATOM 1504 C CA . ASN A 1 190 ? -22.563 4.813 -0.655 1.00 87.94 190 ASN A CA 1
ATOM 1505 C C . ASN A 1 190 ? -21.904 3.704 0.175 1.00 87.94 190 ASN A C 1
ATOM 1507 O O . ASN A 1 190 ? -21.176 3.963 1.134 1.00 87.94 190 ASN A O 1
ATOM 1511 N N . ILE A 1 191 ? -22.130 2.459 -0.242 1.00 82.75 191 ILE A N 1
ATOM 1512 C CA . ILE A 1 191 ? -21.507 1.270 0.356 1.00 82.75 191 ILE A CA 1
ATOM 1513 C C . ILE A 1 191 ? -19.991 1.190 0.098 1.00 82.75 191 ILE A C 1
ATOM 1515 O O . ILE A 1 191 ? -19.295 0.432 0.768 1.00 82.75 191 ILE A O 1
ATOM 1519 N N . TYR A 1 192 ? -19.466 1.988 -0.840 1.00 85.56 192 TYR A N 1
ATOM 1520 C CA . TYR A 1 192 ? -18.048 2.080 -1.188 1.00 85.56 192 TYR A CA 1
ATOM 1521 C C . TYR A 1 192 ? -17.461 3.458 -0.837 1.00 85.56 192 TYR A C 1
ATOM 1523 O O . TYR A 1 192 ? -16.813 4.122 -1.652 1.00 85.56 192 TYR A O 1
ATOM 1531 N N . ASN A 1 193 ? -17.689 3.900 0.404 1.00 93.00 193 ASN A N 1
ATOM 1532 C CA . ASN A 1 193 ? -17.220 5.200 0.891 1.00 93.00 193 ASN A CA 1
ATOM 1533 C C . ASN A 1 193 ? -15.700 5.370 0.760 1.00 93.00 193 ASN A C 1
ATOM 1535 O O . ASN A 1 193 ? -15.245 6.380 0.239 1.00 93.00 193 ASN A O 1
ATOM 1539 N N . ALA A 1 194 ? -14.915 4.362 1.149 1.00 93.06 194 ALA A N 1
ATOM 1540 C CA . ALA A 1 194 ? -13.460 4.466 1.117 1.00 93.06 194 ALA A CA 1
ATOM 1541 C C . ALA A 1 194 ? -12.921 4.719 -0.304 1.00 93.06 194 ALA A C 1
ATOM 1543 O O . ALA A 1 194 ? -12.050 5.562 -0.496 1.00 93.06 194 ALA A O 1
ATOM 1544 N N . GLY A 1 195 ? -13.480 4.057 -1.322 1.00 92.44 195 GLY A N 1
ATOM 1545 C CA . GLY A 1 195 ? -13.093 4.319 -2.709 1.00 92.44 195 GLY A CA 1
ATOM 1546 C C . GLY A 1 195 ? -13.569 5.672 -3.231 1.00 92.44 195 GLY A C 1
ATOM 1547 O O . GLY A 1 195 ? -12.851 6.310 -3.997 1.00 92.44 195 GLY A O 1
ATOM 1548 N N . PHE A 1 196 ? -14.731 6.153 -2.782 1.00 93.75 196 PHE A N 1
ATOM 1549 C CA . PHE A 1 196 ? -15.167 7.523 -3.060 1.00 93.75 196 PHE A CA 1
ATOM 1550 C C . PHE A 1 196 ? -14.209 8.553 -2.447 1.00 93.75 196 PHE A C 1
ATOM 1552 O O . PHE A 1 196 ? -13.775 9.469 -3.146 1.00 93.75 196 PHE A O 1
ATOM 1559 N N . THR A 1 197 ? -13.798 8.363 -1.190 1.00 96.31 197 THR A N 1
ATOM 1560 C CA . THR A 1 197 ? -12.780 9.190 -0.529 1.00 96.31 197 THR A CA 1
ATOM 1561 C C . THR A 1 197 ? -11.481 9.214 -1.327 1.00 96.31 197 THR A C 1
ATOM 1563 O O . THR A 1 197 ? -10.960 10.295 -1.611 1.00 96.31 197 THR A O 1
ATOM 1566 N N . SER A 1 198 ? -10.989 8.050 -1.757 1.00 95.00 198 SER A N 1
ATOM 1567 C CA . SER A 1 198 ? -9.812 7.959 -2.623 1.00 95.00 198 SER A CA 1
ATOM 1568 C C . SER A 1 198 ? -9.997 8.702 -3.940 1.00 95.00 198 SER A C 1
ATOM 1570 O O . SER A 1 198 ? -9.103 9.436 -4.351 1.00 95.00 198 SER A O 1
ATOM 1572 N N . GLY A 1 199 ? -11.153 8.556 -4.591 1.00 93.94 199 GLY A N 1
ATOM 1573 C CA . GLY A 1 199 ? -11.465 9.251 -5.838 1.00 93.94 199 GLY A CA 1
ATOM 1574 C C . GLY A 1 199 ? -11.401 10.770 -5.684 1.00 93.94 199 GLY A C 1
ATOM 1575 O O . GLY A 1 199 ? -10.733 11.438 -6.471 1.00 93.94 199 GLY A O 1
ATOM 1576 N N . VAL A 1 200 ? -12.021 11.312 -4.632 1.00 95.62 200 VAL A N 1
ATOM 1577 C CA . VAL A 1 200 ? -12.009 12.757 -4.354 1.00 95.62 200 VAL A CA 1
ATOM 1578 C C . VAL A 1 200 ? -10.591 13.2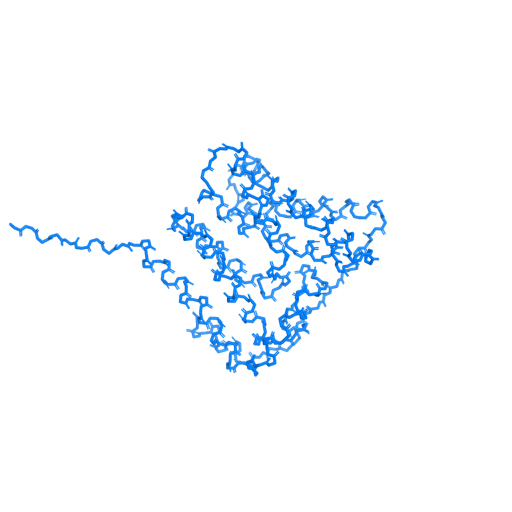59 -4.075 1.00 95.62 200 VAL A C 1
ATOM 1580 O O . VAL A 1 200 ? -10.160 14.235 -4.690 1.00 95.62 200 VAL A O 1
ATOM 1583 N N . ILE A 1 201 ? -9.836 12.582 -3.203 1.00 96.75 201 ILE A N 1
ATOM 1584 C CA . ILE A 1 201 ? -8.443 12.958 -2.909 1.00 96.75 201 ILE A CA 1
ATOM 1585 C C . ILE A 1 201 ? -7.595 12.894 -4.188 1.00 96.75 201 ILE A C 1
ATOM 1587 O O . ILE A 1 201 ? -6.842 13.824 -4.478 1.00 96.75 201 ILE A O 1
ATOM 1591 N N . GLY A 1 202 ? -7.753 11.839 -4.989 1.00 94.06 202 GLY A N 1
ATOM 1592 C CA . GLY A 1 202 ? -7.051 11.671 -6.259 1.00 94.06 202 GLY A CA 1
ATOM 1593 C C . GLY A 1 202 ? -7.327 12.811 -7.240 1.00 94.06 202 GLY A C 1
ATOM 1594 O O . GLY A 1 202 ? -6.387 13.356 -7.816 1.00 94.06 202 GLY A O 1
ATOM 1595 N N . VAL A 1 203 ? -8.589 13.231 -7.391 1.00 94.00 203 VAL A N 1
ATOM 1596 C CA . VAL A 1 203 ? -8.965 14.369 -8.249 1.00 94.00 203 VAL A CA 1
ATOM 1597 C C . VAL A 1 203 ? -8.313 15.669 -7.778 1.00 94.00 203 VAL A C 1
ATOM 1599 O O . VAL A 1 203 ? -7.824 16.432 -8.616 1.00 94.00 203 VAL A O 1
ATOM 1602 N N . ILE A 1 204 ? -8.264 15.915 -6.466 1.00 95.00 204 ILE A N 1
ATOM 1603 C CA . ILE A 1 204 ? -7.630 17.113 -5.897 1.00 95.00 204 ILE A CA 1
ATOM 1604 C C . ILE A 1 204 ? -6.140 17.137 -6.242 1.00 95.00 204 ILE A C 1
ATOM 1606 O O . ILE A 1 204 ? -5.676 18.092 -6.863 1.00 95.00 204 ILE A O 1
ATOM 1610 N N . PHE A 1 205 ? -5.396 16.080 -5.911 1.00 93.31 205 PHE A N 1
ATOM 1611 C CA . PHE A 1 205 ? -3.956 16.045 -6.180 1.00 93.31 205 PHE A CA 1
ATOM 1612 C C . PHE A 1 205 ? -3.636 16.079 -7.675 1.00 93.31 205 PHE A C 1
ATOM 1614 O O . PHE A 1 205 ? -2.751 16.824 -8.081 1.00 93.31 205 PHE A O 1
ATOM 1621 N N . MET A 1 206 ? -4.384 15.355 -8.511 1.00 90.25 206 MET A N 1
ATOM 1622 C CA . MET A 1 206 ? -4.195 15.417 -9.965 1.00 90.25 206 MET A CA 1
ATOM 1623 C C . MET A 1 206 ? -4.462 16.818 -10.525 1.00 90.25 206 MET A C 1
ATOM 1625 O O . MET A 1 206 ? -3.795 17.247 -11.462 1.00 90.25 206 MET A O 1
ATOM 1629 N N . SER A 1 207 ? -5.416 17.556 -9.954 1.00 92.44 207 SER A N 1
ATOM 1630 C CA . SER A 1 207 ? -5.676 18.944 -10.354 1.00 92.44 207 SER A CA 1
ATOM 1631 C C . SER A 1 207 ? -4.568 19.890 -9.892 1.00 92.44 207 SER A C 1
ATOM 1633 O O . SER A 1 207 ? -4.181 20.775 -10.651 1.00 92.44 207 SER A O 1
ATOM 1635 N N . LEU A 1 208 ? -4.010 19.673 -8.696 1.00 92.81 208 LEU A N 1
ATOM 1636 C CA . LEU A 1 208 ? -2.838 20.410 -8.217 1.00 92.81 208 LEU A CA 1
ATOM 1637 C C . LEU A 1 208 ? -1.613 20.156 -9.100 1.00 92.81 208 LEU A C 1
ATOM 1639 O O . LEU A 1 208 ? -0.906 21.102 -9.428 1.00 92.81 208 LEU A O 1
ATOM 1643 N N . PHE A 1 209 ? -1.383 18.912 -9.523 1.00 90.38 209 PHE A N 1
ATOM 1644 C CA . PHE A 1 209 ? -0.283 18.566 -10.426 1.00 90.38 209 PHE A CA 1
ATOM 1645 C C . PHE A 1 209 ? -0.429 19.249 -11.788 1.00 90.38 209 PHE A C 1
ATOM 1647 O O . PHE A 1 209 ? 0.528 19.865 -12.258 1.00 90.38 209 PHE A O 1
ATOM 1654 N N . ARG A 1 210 ? -1.640 19.262 -12.362 1.00 90.06 210 ARG A N 1
ATOM 1655 C CA . ARG A 1 210 ? -1.924 20.020 -13.591 1.00 90.06 210 ARG A CA 1
ATOM 1656 C C . ARG A 1 210 ? -1.675 21.519 -13.436 1.00 90.06 210 ARG A C 1
ATOM 1658 O O . ARG A 1 210 ? -1.113 22.132 -14.335 1.00 90.06 210 ARG A O 1
ATOM 1665 N N . LEU A 1 211 ? -2.047 22.104 -12.294 1.00 92.12 211 LEU A N 1
ATOM 1666 C CA . LEU A 1 211 ? -1.854 23.535 -12.029 1.00 92.12 211 LEU A CA 1
ATOM 1667 C C . LEU A 1 211 ? -0.375 23.950 -12.079 1.00 92.12 211 LEU A C 1
ATOM 1669 O O . LEU A 1 211 ? -0.062 25.040 -12.547 1.00 92.12 211 LEU A O 1
ATOM 1673 N N . ILE A 1 212 ? 0.531 23.086 -11.617 1.00 89.50 212 ILE A N 1
ATOM 1674 C CA . ILE A 1 212 ? 1.982 23.336 -11.626 1.00 89.50 212 ILE A CA 1
ATOM 1675 C C . ILE A 1 212 ? 2.673 22.838 -12.912 1.00 89.50 212 ILE A C 1
ATOM 1677 O O . ILE A 1 212 ? 3.899 22.779 -12.962 1.00 89.50 212 ILE A O 1
ATOM 1681 N N . GLY A 1 213 ? 1.900 22.486 -13.946 1.00 84.88 213 GLY A N 1
ATOM 1682 C CA . GLY A 1 213 ? 2.409 22.111 -15.268 1.00 84.88 213 GLY A CA 1
ATOM 1683 C C . GLY A 1 213 ? 2.714 20.623 -15.467 1.00 84.88 213 GLY A C 1
ATOM 1684 O O . GLY A 1 213 ? 3.288 20.265 -16.494 1.00 84.88 213 GLY A O 1
ATOM 1685 N N . TYR A 1 214 ? 2.332 19.744 -14.532 1.00 84.00 214 TYR A N 1
ATOM 1686 C CA . TYR A 1 214 ? 2.435 18.293 -14.718 1.00 84.00 214 TYR A CA 1
ATOM 1687 C C . TYR A 1 214 ? 1.122 17.725 -15.250 1.00 84.00 214 TYR A C 1
ATOM 1689 O O . TYR A 1 214 ? 0.219 17.372 -14.488 1.00 84.00 214 TYR A O 1
ATOM 1697 N N . ASP A 1 215 ? 1.039 17.599 -16.573 1.00 75.38 215 ASP A N 1
ATOM 1698 C CA . ASP A 1 215 ? -0.009 16.812 -17.210 1.00 75.38 215 ASP A CA 1
ATOM 1699 C C . ASP A 1 215 ? 0.376 15.332 -17.250 1.00 75.38 215 ASP A C 1
ATOM 1701 O O . ASP A 1 215 ? 1.459 14.941 -17.693 1.00 75.38 215 ASP A O 1
ATOM 1705 N N . HIS A 1 216 ? -0.538 14.488 -16.783 1.00 69.56 216 HIS A N 1
ATOM 1706 C CA . HIS A 1 216 ? -0.368 13.045 -16.830 1.00 69.56 216 HIS A CA 1
ATOM 1707 C C . HIS A 1 216 ? -0.973 12.507 -18.123 1.00 69.56 216 HIS A C 1
ATOM 1709 O O . HIS A 1 216 ? -2.177 12.628 -18.353 1.00 69.56 216 HIS A O 1
ATOM 1715 N N . SER A 1 217 ? -0.154 11.856 -18.949 1.00 66.25 217 SER A N 1
ATOM 1716 C CA . SER A 1 217 ? -0.679 11.068 -20.058 1.00 66.25 217 SER A CA 1
ATOM 1717 C C . SER A 1 217 ? -1.487 9.889 -19.514 1.00 66.25 217 SER A C 1
ATOM 1719 O O . SER A 1 217 ? -1.128 9.260 -18.515 1.00 66.25 217 SER A O 1
ATOM 1721 N N . ILE A 1 218 ? -2.606 9.582 -20.172 1.00 65.62 218 ILE A N 1
ATOM 1722 C CA . ILE A 1 218 ? -3.377 8.377 -19.871 1.00 65.62 218 ILE A CA 1
ATOM 1723 C C . ILE A 1 218 ? -2.549 7.187 -20.361 1.00 65.62 218 ILE A C 1
ATOM 1725 O O . ILE A 1 218 ? -2.602 6.810 -21.530 1.00 65.62 218 ILE A O 1
ATOM 1729 N N . VAL A 1 219 ? -1.746 6.610 -19.470 1.00 66.50 219 VAL A N 1
ATOM 1730 C CA . VAL A 1 219 ? -0.981 5.396 -19.753 1.00 66.50 219 VAL A CA 1
ATOM 1731 C C . VAL A 1 219 ? -1.840 4.191 -19.387 1.00 66.50 219 VAL A C 1
ATOM 1733 O O . VAL A 1 219 ? -2.182 3.981 -18.223 1.00 66.50 219 VAL A O 1
ATOM 1736 N N . ARG A 1 220 ? -2.193 3.396 -20.399 1.00 66.75 220 ARG A N 1
ATOM 1737 C CA . ARG A 1 220 ? -2.913 2.129 -20.247 1.00 66.75 220 ARG A CA 1
ATOM 1738 C C . ARG A 1 220 ? -1.963 0.989 -20.594 1.00 66.75 220 ARG A C 1
ATOM 1740 O O . ARG A 1 220 ? -1.853 0.603 -21.753 1.00 66.75 220 ARG A O 1
ATOM 1747 N N . GLN A 1 221 ? -1.257 0.481 -19.589 1.00 70.38 221 GLN A N 1
ATOM 1748 C CA . GLN A 1 221 ? -0.425 -0.714 -19.723 1.00 70.38 221 GLN A CA 1
ATOM 1749 C C . GLN A 1 221 ? -1.204 -1.885 -19.142 1.00 70.38 221 GLN A C 1
ATOM 1751 O O . GLN A 1 221 ? -1.225 -2.075 -17.931 1.00 70.38 221 GLN A O 1
ATOM 1756 N N . LEU A 1 222 ? -1.899 -2.611 -20.015 1.00 77.19 222 LEU A N 1
ATOM 1757 C CA . LEU A 1 222 ? -2.686 -3.786 -19.656 1.00 77.19 222 LEU A CA 1
ATOM 1758 C C . LEU A 1 222 ? -2.187 -4.990 -20.439 1.00 77.19 222 LEU A C 1
ATOM 1760 O O . LEU A 1 222 ? -1.879 -4.878 -21.629 1.00 77.19 222 LEU A O 1
ATOM 1764 N N . THR A 1 223 ? -2.168 -6.144 -19.786 1.00 76.31 223 THR A N 1
ATOM 1765 C CA . THR A 1 223 ? -1.897 -7.409 -20.459 1.00 76.31 223 THR A CA 1
ATOM 1766 C C . THR A 1 223 ? -3.021 -7.715 -21.444 1.00 76.31 223 THR A C 1
ATOM 1768 O O . THR A 1 223 ? -4.203 -7.652 -21.112 1.00 76.31 223 THR A O 1
ATOM 1771 N N . THR A 1 224 ? -2.653 -8.043 -22.681 1.00 74.31 224 THR A N 1
ATOM 1772 C CA . THR A 1 224 ? -3.600 -8.334 -23.770 1.00 74.31 224 THR A CA 1
ATOM 1773 C C . THR A 1 224 ? -3.867 -9.827 -23.958 1.00 74.31 224 THR A C 1
ATOM 1775 O O . THR A 1 224 ? -4.771 -10.194 -24.706 1.00 74.31 224 THR A O 1
ATOM 1778 N N . LYS A 1 225 ? -3.101 -10.696 -23.287 1.00 72.69 225 LYS A N 1
ATOM 1779 C CA . LYS A 1 225 ? -3.210 -12.157 -23.370 1.00 72.69 225 LYS A CA 1
ATOM 1780 C C . LYS A 1 225 ? -3.659 -12.746 -22.035 1.00 72.69 225 LYS A C 1
ATOM 1782 O O . LYS A 1 225 ? -3.103 -12.411 -20.995 1.00 72.69 225 LYS A O 1
ATOM 1787 N N . SER A 1 226 ? -4.636 -13.647 -22.071 1.00 73.38 226 SER A N 1
ATOM 1788 C CA . SER A 1 226 ? -5.007 -14.456 -20.911 1.00 73.38 226 SER A CA 1
ATOM 1789 C C . SER A 1 226 ? -4.042 -15.632 -20.758 1.00 73.38 226 SER A C 1
ATOM 1791 O O . SER A 1 226 ? -3.735 -16.328 -21.725 1.00 73.38 226 SER A O 1
ATOM 1793 N N . ASP A 1 227 ? -3.569 -15.864 -19.535 1.00 80.81 227 ASP A N 1
ATOM 1794 C CA . ASP A 1 227 ? -2.765 -17.038 -19.202 1.00 80.81 227 ASP A CA 1
ATOM 1795 C C . ASP A 1 227 ? -3.656 -18.101 -18.549 1.00 80.81 227 ASP A C 1
ATOM 1797 O O . ASP A 1 227 ? -4.319 -17.845 -17.539 1.00 80.81 227 ASP A O 1
ATOM 1801 N N . ILE A 1 228 ? -3.680 -19.306 -19.124 1.00 82.75 228 ILE A N 1
ATOM 1802 C CA . ILE A 1 228 ? -4.499 -20.419 -18.627 1.00 82.75 228 ILE A CA 1
ATOM 1803 C C . ILE A 1 228 ? -4.143 -20.795 -17.184 1.00 82.75 228 ILE A C 1
ATOM 1805 O O . ILE A 1 228 ? -5.019 -21.204 -16.425 1.00 82.75 228 ILE A O 1
ATOM 1809 N N . ARG A 1 229 ? -2.885 -20.602 -16.772 1.00 83.44 229 ARG A N 1
ATOM 1810 C CA . ARG A 1 229 ? -2.420 -20.897 -15.411 1.00 83.44 229 ARG A CA 1
ATOM 1811 C C . ARG A 1 229 ? -3.066 -19.956 -14.398 1.00 83.44 229 ARG A C 1
ATOM 1813 O O . ARG A 1 229 ? -3.459 -20.404 -13.326 1.00 83.44 229 ARG A O 1
ATOM 1820 N N . VAL A 1 230 ? -3.262 -18.687 -14.761 1.00 80.75 230 VAL A N 1
ATOM 1821 C CA . VAL A 1 230 ? -3.981 -17.704 -13.931 1.00 80.75 230 VAL A CA 1
ATOM 1822 C C . VAL A 1 230 ? -5.466 -18.051 -13.838 1.00 80.75 230 VAL A C 1
ATOM 1824 O O . VAL A 1 230 ? -6.051 -17.942 -12.765 1.00 80.75 230 VAL A O 1
ATOM 1827 N N . VAL A 1 231 ? -6.077 -18.523 -14.929 1.00 81.56 231 VAL A N 1
ATOM 1828 C CA . VAL A 1 231 ? -7.480 -18.973 -14.910 1.00 81.56 231 VAL A CA 1
ATOM 1829 C C . VAL A 1 231 ? -7.650 -20.184 -13.992 1.00 81.56 231 VAL A C 1
ATOM 1831 O O . VAL A 1 231 ? -8.527 -20.176 -13.133 1.00 81.56 231 VAL A O 1
ATOM 1834 N N . ILE A 1 232 ? -6.789 -21.198 -14.130 1.00 82.12 232 ILE A N 1
ATOM 1835 C CA . ILE A 1 232 ? -6.787 -22.383 -13.260 1.00 82.12 232 ILE A CA 1
ATOM 1836 C C . ILE A 1 232 ? -6.595 -21.970 -11.801 1.00 82.12 232 ILE A C 1
ATOM 1838 O O . ILE A 1 232 ? -7.318 -22.455 -10.934 1.00 82.12 232 ILE A O 1
ATOM 1842 N N . PHE A 1 233 ? -5.664 -21.048 -11.541 1.00 81.44 233 PHE A N 1
ATOM 1843 C CA . PHE A 1 233 ? -5.452 -20.502 -10.209 1.00 81.44 233 PHE A CA 1
ATOM 1844 C C . PHE A 1 233 ? -6.749 -19.911 -9.645 1.00 81.44 233 PHE A C 1
ATOM 1846 O O . PHE A 1 233 ? -7.189 -20.375 -8.606 1.00 81.44 233 PHE A O 1
ATOM 1853 N N . ILE A 1 234 ? -7.420 -18.998 -10.355 1.00 81.50 234 ILE A N 1
ATOM 1854 C CA . ILE A 1 234 ? -8.671 -18.363 -9.893 1.00 81.50 234 ILE A CA 1
ATOM 1855 C C . ILE A 1 234 ? -9.800 -19.378 -9.625 1.00 81.50 234 ILE A C 1
ATOM 1857 O O . ILE A 1 234 ? -10.652 -19.128 -8.781 1.00 81.50 234 ILE A O 1
ATOM 1861 N N . TYR A 1 235 ? -9.845 -20.506 -10.340 1.00 78.88 235 TYR A N 1
ATOM 1862 C CA . TYR A 1 235 ? -10.876 -21.532 -10.126 1.00 78.88 235 TYR A CA 1
ATOM 1863 C C . TYR A 1 235 ? -10.599 -22.456 -8.934 1.00 78.88 235 TYR A C 1
ATOM 1865 O O . TYR A 1 235 ? -11.539 -23.005 -8.361 1.00 78.88 235 TYR A O 1
ATOM 1873 N N . ILE A 1 236 ? -9.327 -22.682 -8.602 1.00 76.38 236 ILE A N 1
ATOM 1874 C CA . ILE A 1 236 ? -8.910 -23.581 -7.514 1.00 76.38 236 ILE A CA 1
ATOM 1875 C C . ILE A 1 236 ? -8.756 -22.821 -6.189 1.00 76.38 236 ILE A C 1
ATOM 1877 O O . ILE A 1 236 ? -8.922 -23.412 -5.120 1.00 76.38 236 ILE A O 1
ATOM 1881 N N . TYR A 1 237 ? -8.397 -21.543 -6.279 1.00 65.12 237 TYR A N 1
ATOM 1882 C CA . TYR A 1 237 ? -7.988 -20.668 -5.187 1.00 65.12 237 TYR A CA 1
ATOM 1883 C C . TYR A 1 237 ? -9.136 -19.807 -4.658 1.00 65.12 237 TYR A C 1
ATOM 1885 O O . TYR A 1 237 ? -9.284 -19.744 -3.415 1.00 65.12 237 TYR A O 1
#

Secondary structure (DSSP, 8-state):
---------HHHHHHHHHHHHHHHHHHHHHHHS-HHHHHHTHHHHHTS---TTB-HHHHS-HHHHHHHHHHHHHHHHHHHHHTT----HHHHHHHHHHHHHTTTT--HHHHHHHHHHHHHHHHHTT--GGGTHHHHHHHGGGHHHHHIIIIIS---HHHHHHHHHHHHHHHHHHHHHHHHHHHHHTTT--TTHHHHHHHHHHHHHHHHHHHTT-PPP---B---S--HHHHHHHHH-

Radius of gyration: 18.92 Å; chains: 1; bounding box: 42×55×59 Å

Sequence (237 aa):
MAKSKKKFNNQETKYKMLFLYSILMILASFFMDSPLESIKQLWTLVISKCFLFTDYFAISSIGTAFINSGIITLLVIYIAWINKAEINGLLIASFFIVSGFSLFGKNLYNITSIILGVYLYSKFKKDSFSKYVATANFATSLAPLVSQVTFGMNLQPVIAIILANFIGLIIGFIFPILESSFVSFHKGFNIYNAGFTSGVIGVIFMSLFRLIGYDHSIVRQLTTKSDIRVVIFIYIY

pLDDT: mean 89.84, std 11.87, range [38.28, 98.69]